Protein AF-A0A183EB26-F1 (afdb_monomer)

Mean predicted aligned error: 18.84 Å

Nearest PDB structures (foldseek):
  9fmd-assembly1_U  TM=4.579E-01  e=1.748E-08  Homo sapiens
  8c6j-assembly1_h  TM=5.125E-01  e=1.896E-07  Homo sapiens

Foldseek 3Di:
DDDDDDDDPCQVVPPCVVPDPVVCVVVVVVVVVVVVVVVVVVVVVVVVCVVVPPPPPPDDDDDDDPPPPVPVPDPPDPPPPPDPPPNPPPPPPDDPPDDQPCVLAVPPPFFDQDPVVSDTDDDSCPVPDDDDDDCVVPVVVVVVVVVVVVVVVVVVVVVVVVVVCVVPPDVVVVCDDDVCVVVVDPDQDWDADPVGHTPDGDDDDDDFDPDPVRD

Organism: NCBI:txid637853

Solvent-accessible surface area (backbone atoms only — not comparable to full-atom values): 14442 Å² total; per-residue (Å²): 134,84,82,90,78,90,67,55,78,62,70,71,64,44,84,63,69,88,67,59,77,73,62,53,52,59,58,52,54,52,50,51,52,52,52,50,52,53,48,51,54,49,51,52,49,55,48,50,55,66,71,65,72,65,85,76,78,70,92,71,94,72,94,78,69,97,78,70,74,76,72,74,77,71,74,89,68,77,77,73,72,90,50,91,83,75,68,78,70,86,58,77,87,68,61,82,86,63,74,56,80,67,66,71,40,81,55,93,85,45,58,60,60,42,83,87,81,73,44,65,80,51,66,66,57,72,90,53,96,73,88,90,72,54,64,89,83,41,47,70,59,52,48,51,55,48,48,53,50,49,50,53,55,49,49,54,49,48,55,49,50,50,56,49,38,72,73,71,54,66,67,77,74,69,69,65,69,60,68,65,70,74,53,73,68,93,69,89,64,69,43,62,43,101,85,71,49,76,77,41,61,84,75,84,77,82,86,62,58,96,50,81,89,54,108

pLDDT: mean 78.86, std 16.05, range [36.25, 97.06]

Sequence (215 aa):
FQPKLTLDWEAKRDRWNGYDPQTYKQVVEEHEKLEQTRKLLREEKMKEESETGEGSGGKVEEQADEDMYADDADMAGVTVDMDSRTRITVRNLRIREDTAKYLYNLDPNGPYYDPKSRSMRENPFANVPGIDVHALAEPTKLEAMKREFEEQKTSAKNEHRTKLLEKYGGEEHLQTPAKELLLAQTEQYVEYNRKGKVIKGEERPMIRSRYEEDK

Secondary structure (DSSP, 8-state):
--------HHHHH-TTTT--GGGHHHHHHHHHHHHHHHHHHHHHHHHHHHHH-----------S-TTSTTGGGG-TT------TTS------SS-SSS--GGGS---TTSPPEETTTTEESS-TTTTS------TTTSHHHHHHHHHHHHHHHHHHHHHHHHHHHHHH--GGGTSPPPHHHHT-------EE-TTS-EEESPPPPP---SSGGG-

Radius of gyration: 42.04 Å; Cα contacts (8 Å, |Δi|>4): 67; chains: 1; bounding box: 82×62×121 Å

Structure (mmCIF, N/CA/C/O backbone):
data_AF-A0A183EB26-F1
#
_entry.id   AF-A0A183EB26-F1
#
loop_
_atom_site.group_PDB
_atom_site.id
_atom_site.type_symbol
_atom_site.label_atom_id
_atom_site.label_alt_id
_atom_site.label_comp_id
_atom_site.label_asym_id
_atom_site.label_entity_id
_atom_site.label_seq_id
_atom_site.pdbx_PDB_ins_code
_atom_site.Cartn_x
_atom_site.Cartn_y
_atom_site.Cartn_z
_atom_site.occupancy
_atom_site.B_iso_or_equiv
_atom_site.auth_seq_id
_atom_site.auth_comp_id
_atom_site.auth_asym_id
_atom_site.auth_atom_id
_atom_site.pdbx_PDB_model_num
ATOM 1 N N . PHE A 1 1 ? -0.696 18.359 -48.458 1.00 73.81 1 PHE A N 1
ATOM 2 C CA . PHE A 1 1 ? -0.234 19.463 -47.593 1.00 73.81 1 PHE A CA 1
ATOM 3 C C . PHE A 1 1 ? 0.019 18.907 -46.206 1.00 73.81 1 PHE A C 1
ATOM 5 O O . PHE A 1 1 ? -0.858 18.230 -45.689 1.00 73.81 1 PHE A O 1
ATOM 12 N N . GLN A 1 2 ? 1.208 19.118 -45.640 1.00 80.25 2 GLN A N 1
ATOM 13 C CA . GLN A 1 2 ? 1.462 18.733 -44.249 1.00 80.25 2 GLN A CA 1
ATOM 14 C C . GLN A 1 2 ? 0.844 19.777 -43.306 1.00 80.25 2 GLN A C 1
ATOM 16 O O . GLN A 1 2 ? 0.940 20.974 -43.599 1.00 80.25 2 GLN A O 1
ATOM 21 N N . PRO A 1 3 ? 0.191 19.359 -42.208 1.00 87.62 3 PRO A N 1
ATOM 22 C CA . PRO A 1 3 ? -0.400 20.289 -41.257 1.00 87.62 3 PRO A CA 1
ATOM 23 C C . PRO A 1 3 ? 0.692 21.056 -40.503 1.00 87.62 3 PRO A C 1
ATOM 25 O O . PRO A 1 3 ? 1.717 20.495 -40.117 1.00 87.62 3 PRO A O 1
ATOM 28 N N . LYS A 1 4 ? 0.470 22.353 -40.268 1.00 88.56 4 LYS A N 1
ATOM 29 C CA . LYS A 1 4 ? 1.374 23.171 -39.455 1.00 88.56 4 LYS A CA 1
ATOM 30 C C . LYS A 1 4 ? 1.071 22.930 -37.976 1.00 88.56 4 LYS A C 1
ATOM 32 O O . LYS A 1 4 ? 0.110 23.477 -37.449 1.00 88.56 4 LYS A O 1
ATOM 37 N N . LEU A 1 5 ? 1.890 22.107 -37.327 1.00 86.81 5 LEU A N 1
ATOM 38 C CA . LEU A 1 5 ? 1.767 21.782 -35.905 1.00 86.81 5 LEU A CA 1
ATOM 39 C C . LEU A 1 5 ? 2.608 22.746 -35.056 1.00 86.81 5 LEU A C 1
ATOM 41 O O . LEU A 1 5 ? 3.781 22.991 -35.349 1.00 86.81 5 LEU A O 1
ATOM 45 N N . THR A 1 6 ? 2.023 23.295 -33.993 1.00 91.38 6 THR A N 1
ATOM 46 C CA . THR A 1 6 ? 2.732 24.110 -32.997 1.00 91.38 6 THR A CA 1
ATOM 47 C C . THR A 1 6 ? 3.017 23.261 -31.766 1.00 91.38 6 THR A C 1
ATOM 49 O O . THR A 1 6 ? 2.128 23.033 -30.954 1.00 91.38 6 THR A O 1
ATOM 52 N N . LEU A 1 7 ? 4.254 22.779 -31.663 1.00 90.81 7 LEU A N 1
ATOM 53 C CA . LEU A 1 7 ? 4.716 21.920 -30.572 1.00 90.81 7 LEU A CA 1
ATOM 54 C C . LEU A 1 7 ? 5.650 22.665 -29.604 1.00 90.81 7 LEU A C 1
ATOM 56 O O . LEU A 1 7 ? 6.321 23.636 -29.995 1.00 90.81 7 LEU A O 1
ATOM 60 N N . ASP A 1 8 ? 5.723 22.158 -28.374 1.00 94.38 8 ASP A N 1
ATOM 61 C CA . ASP A 1 8 ? 6.641 22.616 -27.327 1.00 94.38 8 ASP A CA 1
ATOM 62 C C . ASP A 1 8 ? 8.109 22.283 -27.654 1.00 94.38 8 ASP A C 1
ATOM 64 O O . ASP A 1 8 ? 8.420 21.619 -28.647 1.00 94.38 8 ASP A O 1
ATOM 68 N N . TRP A 1 9 ? 9.051 22.797 -26.854 1.00 93.88 9 TRP A N 1
ATOM 69 C CA . TRP A 1 9 ? 10.489 22.679 -27.141 1.00 93.88 9 TRP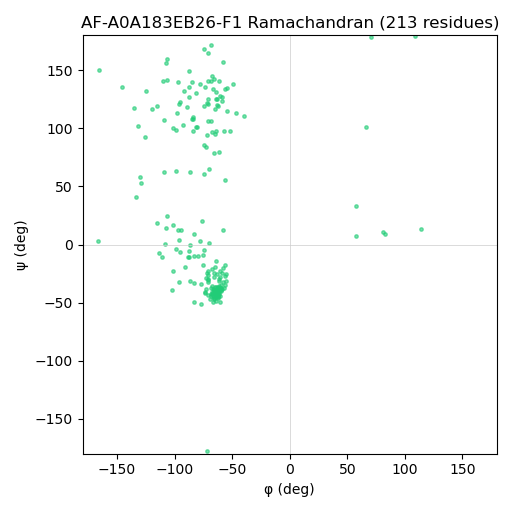 A CA 1
ATOM 70 C C . TRP A 1 9 ? 10.982 21.226 -27.154 1.00 93.88 9 TRP A C 1
ATOM 72 O O . TRP A 1 9 ? 11.746 20.870 -28.057 1.00 93.88 9 TRP A O 1
ATOM 82 N N . GLU A 1 10 ? 10.529 20.415 -26.192 1.00 94.31 10 GLU A N 1
ATOM 83 C CA . GLU A 1 10 ? 10.865 18.989 -26.090 1.00 94.31 10 GLU A CA 1
ATOM 84 C C . GLU A 1 10 ? 10.203 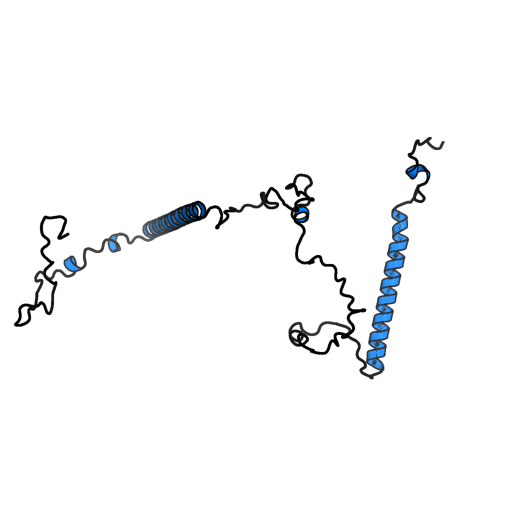18.206 -27.219 1.00 94.31 10 GLU A C 1
ATOM 86 O O . GLU A 1 10 ? 10.886 17.510 -27.960 1.00 94.31 10 GLU A O 1
ATOM 91 N N . ALA A 1 11 ? 8.913 18.438 -27.463 1.00 93.06 11 ALA A N 1
ATOM 92 C CA . ALA A 1 11 ? 8.171 17.780 -28.534 1.00 93.06 11 ALA A CA 1
ATOM 93 C C . ALA A 1 11 ? 8.728 18.085 -29.936 1.00 93.06 11 ALA A C 1
ATOM 95 O O . ALA A 1 11 ? 8.658 17.240 -30.814 1.00 93.06 11 ALA A O 1
ATOM 96 N N . LYS A 1 12 ? 9.335 19.254 -30.187 1.00 93.69 12 LYS A N 1
ATOM 97 C CA . LYS A 1 12 ? 10.024 19.530 -31.469 1.00 93.69 12 LYS A CA 1
ATOM 98 C C . LYS A 1 12 ? 11.321 18.743 -31.648 1.00 93.69 12 LYS A C 1
ATOM 100 O O . LYS A 1 12 ? 11.764 18.566 -32.780 1.00 93.69 12 LYS A O 1
ATOM 105 N N . ARG A 1 13 ? 11.960 18.359 -30.543 1.00 94.00 13 ARG A N 1
ATOM 106 C CA . ARG A 1 13 ? 13.266 17.684 -30.518 1.00 94.00 13 ARG A CA 1
ATOM 107 C C . ARG A 1 13 ? 13.171 16.222 -30.124 1.00 94.00 13 ARG A C 1
ATOM 109 O O . ARG A 1 13 ? 14.206 15.563 -30.068 1.00 94.00 13 ARG A O 1
ATOM 116 N N . ASP A 1 14 ? 11.968 15.729 -29.859 1.00 95.81 14 ASP A N 1
ATOM 117 C CA . ASP A 1 14 ? 11.775 14.344 -29.495 1.00 95.81 14 ASP A CA 1
ATOM 118 C C . ASP A 1 14 ? 12.230 13.449 -30.651 1.00 95.81 14 ASP A C 1
ATOM 120 O O . ASP A 1 14 ? 11.730 13.516 -31.779 1.00 95.81 14 ASP A O 1
ATOM 124 N N . ARG A 1 15 ? 13.232 12.623 -30.348 1.00 95.38 15 ARG A N 1
ATOM 125 C CA . ARG A 1 15 ? 13.827 11.663 -31.275 1.00 95.38 15 ARG A CA 1
ATOM 126 C C . ARG A 1 15 ? 12.811 10.611 -31.712 1.00 95.38 15 ARG A C 1
ATOM 128 O O . ARG A 1 15 ? 12.963 10.043 -32.789 1.00 95.38 15 ARG A O 1
ATOM 135 N N . TRP A 1 16 ? 11.798 10.365 -30.888 1.00 94.19 16 TRP A N 1
ATOM 136 C CA . TRP A 1 16 ? 10.772 9.358 -31.122 1.00 94.19 16 TRP A CA 1
ATOM 137 C C . TRP A 1 16 ? 9.522 9.920 -31.806 1.00 94.19 16 TRP A C 1
ATOM 139 O O . TRP A 1 16 ? 8.510 9.229 -31.922 1.00 94.19 16 TRP A O 1
ATOM 149 N N . ASN A 1 17 ? 9.588 11.146 -32.334 1.00 92.50 17 ASN A N 1
ATOM 150 C CA . ASN A 1 17 ? 8.523 11.682 -33.171 1.00 92.50 17 ASN A CA 1
ATOM 151 C C . ASN A 1 17 ? 8.286 10.808 -34.407 1.00 92.50 17 ASN A C 1
ATOM 153 O O . ASN A 1 17 ? 9.186 10.595 -35.218 1.00 92.50 17 ASN A O 1
ATOM 157 N N . GLY A 1 18 ? 7.046 10.345 -34.572 1.00 90.50 18 GLY A N 1
ATOM 158 C CA . GLY A 1 18 ? 6.666 9.444 -35.662 1.00 90.50 18 GLY A CA 1
ATOM 159 C C . GLY A 1 18 ? 7.010 7.974 -35.410 1.00 90.50 18 GLY A C 1
ATOM 160 O O . GLY A 1 18 ? 6.906 7.173 -36.336 1.00 90.50 18 GLY A O 1
ATOM 161 N N . TYR A 1 19 ? 7.402 7.609 -34.186 1.00 95.31 19 TYR A N 1
ATOM 162 C CA . TYR A 1 19 ? 7.557 6.212 -33.799 1.00 95.31 19 TYR A CA 1
ATOM 163 C C . TYR A 1 19 ? 6.209 5.482 -33.843 1.00 95.31 19 TYR A C 1
ATOM 165 O O . TYR A 1 19 ? 5.246 5.901 -33.198 1.00 95.31 19 TYR A O 1
ATOM 173 N N . ASP A 1 20 ? 6.148 4.381 -34.592 1.00 94.88 20 ASP A N 1
ATOM 174 C CA . ASP A 1 20 ? 4.981 3.502 -34.629 1.00 94.88 20 ASP A CA 1
ATOM 175 C C . ASP A 1 20 ? 5.110 2.423 -33.535 1.00 94.88 20 ASP A C 1
ATOM 177 O O . ASP A 1 20 ? 6.036 1.606 -33.603 1.00 94.88 20 ASP A O 1
ATOM 181 N N . PRO A 1 21 ? 4.190 2.355 -32.550 1.00 95.19 21 PRO A N 1
ATOM 182 C CA . PRO A 1 21 ? 4.223 1.349 -31.488 1.00 95.19 21 PRO A CA 1
ATOM 183 C C . PRO A 1 21 ? 4.263 -0.099 -31.987 1.00 95.19 21 PRO A C 1
ATOM 185 O O . PRO A 1 21 ? 4.769 -0.970 -31.281 1.00 95.19 21 PRO A O 1
ATOM 188 N N . GLN A 1 22 ? 3.764 -0.379 -33.197 1.00 95.38 22 GLN A N 1
ATOM 189 C CA . GLN A 1 22 ? 3.811 -1.729 -33.768 1.00 95.38 22 GLN A CA 1
ATOM 190 C C . GLN A 1 22 ? 5.240 -2.197 -34.063 1.00 95.38 22 GLN A C 1
ATOM 192 O O . GLN A 1 22 ? 5.507 -3.396 -33.997 1.00 95.38 22 GLN A O 1
ATOM 197 N N . THR A 1 23 ? 6.169 -1.275 -34.330 1.00 94.12 23 THR A N 1
ATOM 198 C CA . THR A 1 23 ? 7.574 -1.610 -34.618 1.00 94.12 23 THR A CA 1
ATOM 199 C C . THR A 1 23 ? 8.289 -2.220 -33.415 1.00 94.12 23 THR A C 1
ATOM 201 O O . THR A 1 23 ? 9.193 -3.034 -33.595 1.00 94.12 23 THR A O 1
ATOM 204 N N . TYR A 1 24 ? 7.817 -1.945 -32.192 1.00 96.25 24 TYR A N 1
ATOM 205 C CA . TYR A 1 24 ? 8.364 -2.537 -30.969 1.00 96.25 24 TYR A CA 1
ATOM 206 C C . TYR A 1 24 ? 8.258 -4.070 -30.941 1.00 96.25 24 TYR A C 1
ATOM 208 O O . TYR A 1 24 ? 9.046 -4.730 -30.268 1.00 96.25 24 TYR A O 1
ATOM 216 N N . LYS A 1 25 ? 7.328 -4.656 -31.708 1.00 96.62 25 LYS A N 1
ATOM 217 C CA . LYS A 1 25 ? 7.191 -6.114 -31.844 1.00 96.62 25 LYS A CA 1
ATOM 218 C C . LYS A 1 25 ? 8.482 -6.787 -32.313 1.00 96.62 25 LYS A C 1
ATOM 220 O O . LYS A 1 25 ? 8.789 -7.869 -31.835 1.00 96.62 25 LYS A O 1
ATOM 225 N N . GLN A 1 26 ? 9.269 -6.129 -33.168 1.00 95.31 26 GLN A N 1
ATOM 226 C CA . GLN A 1 26 ? 10.552 -6.665 -33.640 1.00 95.31 26 GLN A CA 1
ATOM 227 C C . GLN A 1 26 ? 11.533 -6.888 -32.482 1.00 95.31 26 GLN A C 1
ATOM 229 O O . GLN A 1 26 ? 12.180 -7.926 -32.412 1.00 95.31 26 GLN A O 1
ATOM 234 N N . VAL A 1 27 ? 11.577 -5.956 -31.527 1.00 96.44 27 VAL A N 1
ATOM 235 C CA . VAL A 1 27 ? 12.424 -6.064 -30.329 1.00 96.44 27 VAL A CA 1
ATOM 236 C C . VAL A 1 27 ? 11.963 -7.216 -29.433 1.00 96.44 27 VAL A C 1
ATOM 238 O O . VAL A 1 27 ? 12.790 -7.928 -28.867 1.00 96.44 27 VAL A O 1
ATOM 241 N N . VAL A 1 28 ? 10.647 -7.424 -29.319 1.00 97.00 28 VAL A N 1
ATOM 242 C CA . VAL A 1 28 ? 10.079 -8.554 -28.568 1.00 97.00 28 VAL A CA 1
ATOM 243 C C . VAL A 1 28 ? 10.479 -9.882 -29.213 1.00 97.00 28 VAL A C 1
ATOM 245 O O . VAL A 1 28 ? 11.012 -10.745 -28.525 1.00 97.00 28 VAL A O 1
ATOM 248 N N . GLU A 1 29 ? 10.315 -10.020 -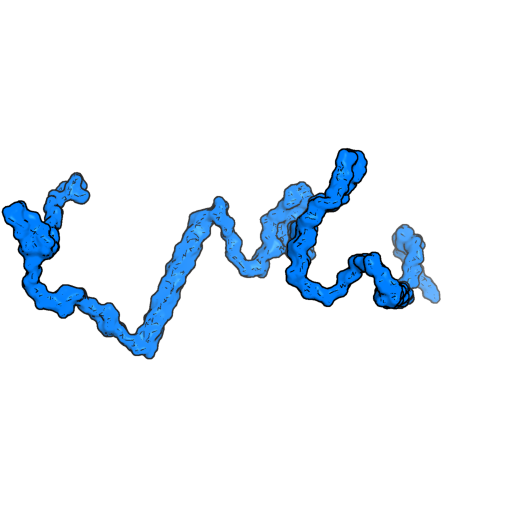30.531 1.00 96.81 29 GLU A N 1
ATOM 249 C CA . GLU A 1 29 ? 10.702 -11.229 -31.273 1.00 96.81 29 GLU A CA 1
ATOM 250 C C . GLU A 1 29 ? 12.208 -11.528 -31.175 1.00 96.81 29 GLU A C 1
ATOM 252 O O . GLU A 1 29 ? 12.620 -12.687 -31.099 1.00 96.81 29 GLU A O 1
ATOM 257 N N . GLU A 1 30 ? 13.055 -10.498 -31.179 1.00 96.81 30 GLU A N 1
ATOM 258 C CA . GLU A 1 30 ? 14.495 -10.645 -30.946 1.00 96.81 30 GLU A CA 1
ATOM 259 C C . GLU A 1 30 ? 14.789 -11.160 -29.531 1.00 96.81 30 GLU A C 1
ATOM 261 O O . GLU A 1 30 ? 15.571 -12.099 -29.372 1.00 96.81 30 GLU A O 1
ATOM 266 N N . HIS A 1 31 ? 14.127 -10.603 -28.512 1.00 97.06 31 HIS A N 1
ATOM 267 C CA . HIS A 1 31 ? 14.248 -11.066 -27.128 1.00 97.06 31 HIS A CA 1
ATOM 268 C C . HIS A 1 31 ? 13.766 -12.512 -26.951 1.00 97.06 31 HIS A C 1
ATOM 270 O O . HIS A 1 31 ? 14.415 -13.288 -26.253 1.00 97.06 31 HIS A O 1
ATOM 276 N N . GLU A 1 32 ? 12.675 -12.899 -27.613 1.00 96.75 32 GLU A N 1
ATOM 277 C CA . GLU A 1 32 ? 12.167 -14.273 -27.605 1.00 96.75 32 GLU A CA 1
ATOM 278 C C . GLU A 1 32 ? 13.178 -15.254 -28.208 1.00 96.75 32 GLU A C 1
ATOM 280 O O . GLU A 1 32 ? 13.446 -16.303 -27.621 1.00 96.75 32 GLU A O 1
ATOM 285 N N . LYS A 1 33 ? 13.795 -14.905 -29.345 1.00 96.44 33 LYS A N 1
ATOM 286 C CA . LYS A 1 33 ? 14.847 -15.726 -29.968 1.00 96.44 33 LYS A CA 1
ATOM 287 C C . LYS A 1 33 ? 16.071 -15.853 -29.065 1.00 96.44 33 LYS A C 1
ATOM 289 O O . LYS A 1 33 ? 16.632 -16.939 -28.965 1.00 96.44 33 LYS A O 1
ATOM 294 N N . LEU A 1 34 ? 16.480 -14.776 -28.395 1.00 95.38 34 LEU A N 1
ATOM 295 C CA . LEU A 1 34 ? 17.596 -14.805 -27.445 1.00 95.38 34 LEU A CA 1
ATOM 296 C C . LEU A 1 34 ? 17.295 -15.665 -26.209 1.00 95.38 34 LEU A C 1
ATOM 298 O O . LEU A 1 34 ? 18.169 -16.388 -25.738 1.00 95.38 34 LEU A O 1
ATOM 302 N N . GLU A 1 35 ? 16.071 -15.629 -25.685 1.00 95.12 35 GLU A N 1
ATOM 303 C CA . GLU A 1 35 ? 15.663 -16.501 -24.576 1.00 95.12 35 GLU A CA 1
ATOM 304 C C . GLU A 1 35 ? 15.591 -17.974 -25.015 1.00 95.12 35 GLU A C 1
ATOM 306 O O . GLU A 1 35 ? 16.036 -18.854 -24.279 1.00 95.12 35 GLU A O 1
ATOM 311 N N . GLN A 1 36 ? 15.132 -18.258 -26.242 1.00 94.19 36 GLN A N 1
ATOM 312 C CA . GLN A 1 36 ? 15.157 -19.609 -26.819 1.00 94.19 36 GLN A CA 1
ATOM 313 C C . GLN A 1 36 ? 16.585 -20.139 -26.980 1.00 94.19 36 GLN A C 1
ATOM 315 O O . GLN A 1 36 ? 16.866 -21.266 -26.576 1.00 94.19 36 GLN A O 1
ATOM 320 N N . THR A 1 37 ? 17.507 -19.338 -27.518 1.00 93.88 37 THR A N 1
ATOM 321 C CA . THR A 1 37 ? 18.912 -19.753 -27.664 1.00 93.88 37 THR A CA 1
ATOM 322 C C . THR A 1 37 ? 19.581 -19.931 -26.307 1.00 93.88 37 THR A C 1
ATOM 324 O O . THR A 1 37 ? 20.308 -20.900 -26.107 1.00 93.88 37 THR A O 1
ATOM 327 N N . ARG A 1 38 ? 19.293 -19.053 -25.339 1.00 93.75 38 ARG A N 1
ATOM 328 C CA . ARG A 1 38 ? 19.769 -19.178 -23.957 1.00 93.75 38 ARG A CA 1
ATOM 329 C C . ARG A 1 38 ? 19.250 -20.448 -23.285 1.00 93.75 38 ARG A C 1
ATOM 331 O O . ARG A 1 38 ? 20.003 -21.083 -22.548 1.00 93.75 38 ARG A O 1
ATOM 338 N N . LYS A 1 39 ? 17.991 -20.818 -23.535 1.00 92.88 39 LYS A N 1
ATOM 339 C CA . LYS A 1 39 ? 17.384 -22.052 -23.030 1.00 92.88 39 LYS A CA 1
ATOM 340 C C . LYS A 1 39 ? 18.040 -23.287 -23.647 1.00 92.88 39 LYS A C 1
ATOM 342 O O . LYS A 1 39 ? 18.482 -24.145 -22.896 1.00 92.88 39 LYS A O 1
ATOM 347 N N . LEU A 1 40 ? 18.189 -23.328 -24.971 1.00 93.44 40 LEU A N 1
ATOM 348 C CA . LEU A 1 40 ? 18.857 -24.434 -25.668 1.00 93.44 40 LEU A CA 1
ATOM 349 C C . LEU A 1 40 ? 20.312 -24.595 -25.218 1.00 93.44 40 LEU A C 1
ATOM 351 O O . LEU A 1 40 ? 20.725 -25.697 -24.891 1.00 93.44 40 LEU A O 1
ATOM 355 N N . LEU A 1 41 ? 21.066 -23.498 -25.097 1.00 92.25 41 LEU A N 1
ATOM 356 C CA . LEU A 1 41 ? 22.438 -23.533 -24.584 1.00 92.25 41 LEU A CA 1
ATOM 357 C C . LEU A 1 41 ? 22.494 -24.063 -23.141 1.00 92.25 41 LEU A C 1
ATOM 359 O O . LEU A 1 41 ? 23.449 -24.733 -22.758 1.00 92.25 41 LEU A O 1
ATOM 363 N N . ARG A 1 42 ? 21.491 -23.742 -22.314 1.00 88.25 42 ARG A N 1
ATOM 364 C CA . ARG A 1 42 ? 21.384 -24.276 -20.951 1.00 88.25 42 ARG A CA 1
ATOM 365 C C . ARG A 1 42 ? 21.073 -25.775 -20.971 1.00 88.25 42 ARG A C 1
ATOM 367 O O . ARG A 1 42 ? 21.694 -26.500 -20.210 1.00 88.25 42 ARG A O 1
ATOM 374 N N . GLU A 1 43 ? 20.174 -26.231 -21.839 1.00 87.88 43 GLU A N 1
ATOM 375 C CA . GLU A 1 43 ? 19.838 -27.652 -22.021 1.00 87.88 43 GLU A CA 1
ATOM 376 C C . GLU A 1 43 ? 21.019 -28.465 -22.572 1.00 87.88 43 GLU A C 1
ATOM 378 O O . GLU A 1 43 ? 21.293 -29.553 -22.074 1.00 87.88 43 GLU A O 1
ATOM 383 N N . GLU A 1 44 ? 21.759 -27.933 -23.548 1.00 88.62 44 GLU A N 1
ATOM 384 C CA . GLU A 1 44 ? 22.975 -28.558 -24.083 1.00 88.62 44 GLU A CA 1
ATOM 385 C C . GLU A 1 44 ? 24.055 -28.684 -23.011 1.00 88.62 44 GLU A C 1
ATOM 387 O O . GLU A 1 44 ? 24.635 -29.755 -22.873 1.00 88.62 44 GLU A O 1
ATOM 392 N N . LYS A 1 45 ? 24.266 -27.643 -22.196 1.00 87.56 45 LYS A N 1
ATOM 393 C CA . LYS A 1 45 ? 25.185 -27.708 -21.050 1.00 87.56 45 LYS A CA 1
ATOM 394 C C . LYS A 1 45 ? 24.755 -28.743 -20.016 1.00 87.56 45 LYS A C 1
ATOM 396 O O . LYS A 1 45 ? 25.581 -29.537 -19.591 1.00 87.56 45 LYS A O 1
ATOM 401 N N . MET A 1 46 ? 23.467 -28.784 -19.666 1.00 79.88 46 MET A N 1
ATOM 402 C CA . MET A 1 46 ? 22.926 -29.807 -18.759 1.00 79.88 46 MET A CA 1
ATOM 403 C C . MET A 1 46 ? 23.121 -31.222 -19.319 1.00 79.88 46 MET A C 1
ATOM 405 O O . MET A 1 46 ? 23.420 -32.156 -18.576 1.00 79.88 46 MET A O 1
ATOM 409 N N . LYS A 1 47 ? 22.976 -31.393 -20.638 1.00 85.69 47 LYS A N 1
ATOM 410 C CA . LYS A 1 47 ? 23.194 -32.672 -21.313 1.00 85.69 47 LYS A CA 1
ATOM 411 C C . LYS A 1 47 ? 24.678 -33.052 -21.367 1.00 85.69 47 LYS A C 1
ATOM 413 O O . LYS 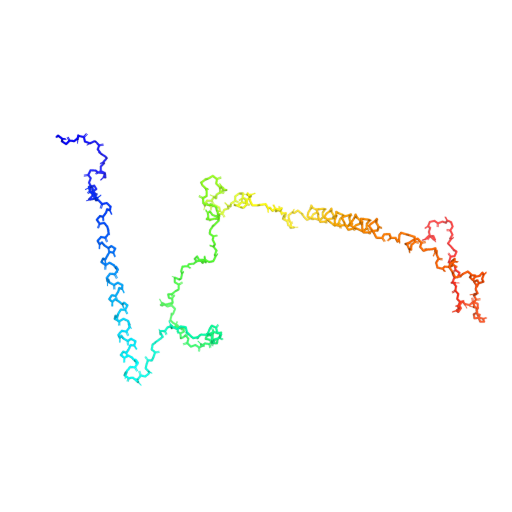A 1 47 ? 25.007 -34.196 -21.072 1.00 85.69 47 LYS A O 1
ATOM 418 N N . GLU A 1 48 ? 25.565 -32.114 -21.683 1.00 82.12 48 GLU A N 1
ATOM 419 C CA . GLU A 1 48 ? 27.019 -32.317 -21.682 1.00 82.12 48 GLU A CA 1
ATOM 420 C C . GLU A 1 48 ? 27.531 -32.680 -20.278 1.00 82.12 48 GLU A C 1
ATOM 422 O O . GLU A 1 48 ? 28.299 -33.631 -20.136 1.00 82.12 48 GLU A O 1
ATOM 427 N N . GLU A 1 49 ? 27.032 -32.011 -19.232 1.00 73.19 49 GLU A N 1
ATOM 428 C CA . GLU A 1 49 ? 27.295 -32.347 -17.823 1.00 73.19 49 GLU A CA 1
ATOM 429 C C . GLU A 1 49 ? 26.779 -33.753 -17.462 1.00 73.19 49 GLU A C 1
ATOM 431 O O . GLU A 1 49 ? 27.441 -34.489 -16.729 1.00 73.19 49 GLU A O 1
ATOM 436 N N . SER A 1 50 ? 25.635 -34.174 -18.018 1.00 69.19 50 SER A N 1
ATOM 437 C CA . SER A 1 50 ? 25.107 -35.532 -17.819 1.00 69.19 50 SER A CA 1
ATOM 438 C C . SER A 1 50 ? 25.912 -36.626 -18.541 1.00 69.19 50 SER A C 1
ATOM 440 O O . SER A 1 50 ? 25.983 -37.754 -18.053 1.00 69.19 50 SER A O 1
ATOM 442 N N . GLU A 1 51 ? 26.539 -36.311 -19.681 1.00 68.56 51 GLU A N 1
ATOM 443 C CA . GLU A 1 51 ? 27.322 -37.257 -20.494 1.00 68.56 51 GLU A CA 1
ATOM 444 C C . GLU A 1 51 ? 28.787 -37.367 -20.040 1.00 68.56 51 GLU A C 1
ATOM 446 O O . GLU A 1 51 ? 29.384 -38.440 -20.144 1.00 68.56 51 GLU A O 1
ATOM 451 N N . THR A 1 52 ? 29.375 -36.287 -19.514 1.00 63.50 52 THR A N 1
ATOM 452 C CA . THR A 1 52 ? 30.787 -36.252 -19.089 1.00 63.50 52 THR A CA 1
ATOM 453 C C . THR A 1 52 ? 31.048 -36.888 -17.727 1.00 63.50 52 THR A C 1
ATOM 455 O O . THR A 1 52 ? 32.207 -37.140 -17.412 1.00 63.50 52 THR A O 1
ATOM 458 N N . GLY A 1 53 ? 30.016 -37.232 -16.947 1.00 58.44 53 GLY A N 1
ATOM 459 C CA . GLY A 1 53 ? 30.130 -38.119 -15.779 1.00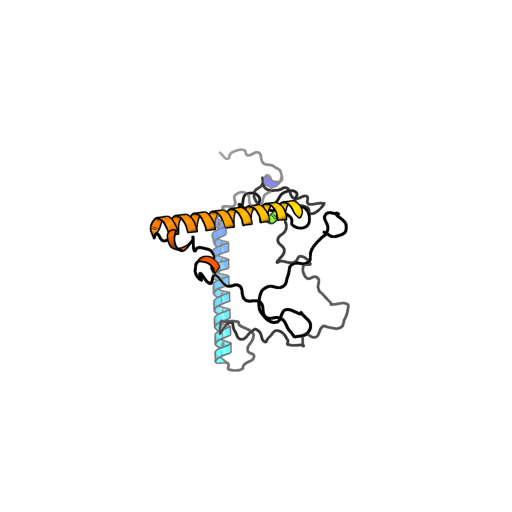 58.44 53 GLY A CA 1
ATOM 460 C C . GLY A 1 53 ? 31.109 -37.679 -14.678 1.00 58.44 53 GLY A C 1
ATOM 461 O O . GLY A 1 53 ? 31.340 -38.437 -13.737 1.00 58.44 53 GLY A O 1
ATOM 462 N N . GLU A 1 54 ? 31.674 -36.474 -14.757 1.00 44.38 54 GLU A N 1
ATOM 463 C CA . GLU A 1 54 ? 32.474 -35.850 -13.710 1.00 44.38 54 GLU A CA 1
ATOM 464 C C . GLU A 1 54 ? 31.571 -34.884 -12.948 1.00 44.38 54 GLU A C 1
ATOM 466 O O . GLU A 1 54 ? 31.291 -33.765 -13.372 1.00 44.38 54 GLU A O 1
ATOM 471 N N . GLY A 1 55 ? 31.075 -35.357 -11.804 1.00 52.31 55 GLY A N 1
ATOM 472 C CA . GLY A 1 55 ? 30.259 -34.584 -10.879 1.00 52.31 55 GLY A CA 1
ATOM 473 C C . GLY A 1 55 ? 31.038 -33.434 -10.242 1.00 52.31 55 GLY A C 1
ATOM 474 O O . GLY A 1 55 ? 31.411 -33.502 -9.076 1.00 52.31 55 GLY A O 1
ATOM 475 N N . SER A 1 56 ? 31.216 -32.340 -10.974 1.00 47.81 56 SER A N 1
ATOM 476 C CA . SER A 1 56 ? 31.286 -30.996 -10.399 1.00 47.81 56 SER A CA 1
ATOM 477 C C . SER A 1 56 ? 29.908 -30.354 -10.572 1.00 47.81 56 SER A C 1
ATOM 479 O O . SER A 1 56 ? 29.727 -29.418 -11.346 1.00 47.81 56 SER A O 1
ATOM 481 N N . GLY A 1 57 ? 28.905 -30.959 -9.932 1.00 43.88 57 GLY A N 1
ATOM 482 C CA . GLY A 1 57 ? 27.489 -30.707 -10.202 1.00 43.88 57 GLY A CA 1
ATOM 483 C C . GLY A 1 57 ? 27.031 -29.367 -9.645 1.00 43.88 57 GLY A C 1
ATOM 484 O O . GLY A 1 57 ? 26.541 -29.287 -8.520 1.00 43.88 57 GLY A O 1
ATOM 485 N N . GLY A 1 58 ? 27.237 -28.311 -10.429 1.00 47.16 58 GLY A N 1
ATOM 486 C CA . GLY A 1 58 ? 26.730 -26.976 -10.172 1.00 47.16 58 GLY A CA 1
ATOM 487 C C . GLY A 1 58 ? 25.219 -27.002 -9.976 1.00 47.16 58 GLY A C 1
ATOM 488 O O . GLY A 1 58 ? 24.484 -27.645 -10.716 1.00 47.16 58 GLY A O 1
ATOM 489 N N . LYS A 1 59 ? 24.771 -26.292 -8.943 1.00 36.5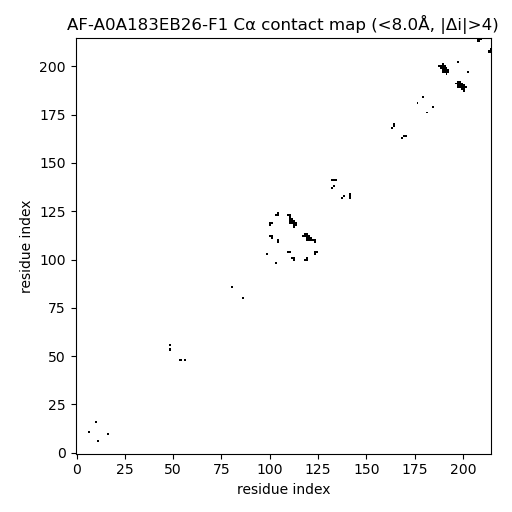0 59 LYS A N 1
ATOM 490 C CA . LYS A 1 59 ? 23.376 -26.155 -8.530 1.00 36.50 59 LYS A CA 1
ATOM 491 C C . LYS A 1 59 ? 22.486 -25.723 -9.711 1.00 36.50 59 LYS A C 1
ATOM 493 O O . LYS A 1 59 ? 22.384 -24.535 -10.017 1.00 36.50 59 LYS A O 1
ATOM 498 N N . VAL A 1 60 ? 21.826 -26.684 -10.352 1.00 37.25 60 VAL A N 1
ATOM 499 C CA . VAL A 1 60 ? 20.611 -26.477 -11.142 1.00 37.25 60 VAL A CA 1
ATOM 500 C C . VAL A 1 60 ? 19.480 -27.106 -10.353 1.00 37.25 60 VAL A C 1
ATOM 502 O O . VAL A 1 60 ? 19.392 -28.319 -10.212 1.00 37.25 60 VAL A O 1
ATOM 505 N N . GLU A 1 61 ? 18.654 -26.241 -9.778 1.00 36.25 61 GLU A N 1
ATOM 506 C CA . GLU A 1 61 ? 17.397 -26.636 -9.165 1.00 36.25 61 GLU A CA 1
ATOM 507 C C . GLU A 1 61 ? 16.419 -27.033 -10.276 1.00 36.25 61 GLU A C 1
ATOM 509 O O . GLU A 1 61 ? 15.902 -26.177 -10.996 1.00 36.25 61 GLU A O 1
ATOM 514 N N . GLU A 1 62 ? 16.177 -28.336 -10.409 1.00 37.59 62 GLU A N 1
ATOM 515 C CA . GLU A 1 62 ? 14.916 -28.874 -10.905 1.00 37.59 62 GLU A CA 1
ATOM 516 C C . GLU A 1 62 ? 14.376 -29.867 -9.866 1.00 37.59 62 GLU A C 1
ATOM 518 O O . GLU A 1 62 ? 15.109 -30.680 -9.306 1.00 37.59 62 GLU A O 1
ATOM 523 N N . GLN A 1 63 ? 13.093 -29.690 -9.568 1.00 41.72 63 GLN A N 1
ATOM 524 C CA . GLN A 1 63 ? 12.278 -30.316 -8.530 1.00 41.72 63 GLN A CA 1
ATOM 525 C C . GLN A 1 63 ? 12.545 -31.812 -8.302 1.00 41.72 63 GLN A C 1
ATOM 527 O O . GLN A 1 63 ? 12.115 -32.659 -9.082 1.00 41.72 63 GLN A O 1
ATOM 532 N N . ALA A 1 64 ? 13.124 -32.121 -7.145 1.00 40.03 64 ALA A N 1
ATOM 533 C CA . ALA A 1 64 ? 12.782 -33.317 -6.392 1.00 40.03 64 ALA A CA 1
ATOM 534 C C . ALA A 1 64 ? 12.559 -32.900 -4.930 1.00 40.03 64 ALA A C 1
ATOM 536 O O . ALA A 1 64 ? 13.500 -32.637 -4.188 1.00 40.03 64 ALA A O 1
ATOM 537 N N . ASP A 1 65 ? 11.277 -32.803 -4.595 1.00 43.34 65 ASP A N 1
ATOM 538 C CA . ASP A 1 65 ? 10.687 -33.021 -3.277 1.00 43.34 65 ASP A CA 1
ATOM 539 C C . ASP A 1 65 ? 11.052 -32.028 -2.149 1.00 43.34 65 ASP A C 1
ATOM 541 O O . ASP A 1 65 ? 12.076 -32.092 -1.470 1.00 43.34 65 ASP A O 1
ATOM 545 N N . GLU A 1 66 ? 10.092 -31.127 -1.936 1.00 46.31 66 GLU A N 1
ATOM 546 C CA . GLU A 1 66 ? 9.978 -29.968 -1.037 1.00 46.31 66 GLU A CA 1
ATOM 547 C C . GLU A 1 66 ? 10.141 -30.249 0.479 1.00 46.31 66 GLU A C 1
ATOM 549 O O . GLU A 1 66 ? 9.899 -29.362 1.290 1.00 46.31 66 GLU A O 1
ATOM 554 N N . ASP A 1 67 ? 10.617 -31.434 0.879 1.00 50.50 67 ASP A N 1
ATOM 555 C CA . ASP A 1 67 ? 10.826 -31.809 2.290 1.00 50.50 67 ASP A CA 1
ATOM 556 C C . ASP A 1 67 ? 12.314 -31.937 2.688 1.00 50.50 67 ASP A C 1
ATOM 558 O O . ASP A 1 67 ? 12.628 -32.033 3.875 1.00 50.50 67 ASP A O 1
ATOM 562 N N . MET A 1 68 ? 13.262 -31.920 1.736 1.00 49.25 68 MET A N 1
ATOM 563 C CA . MET A 1 68 ? 14.694 -32.142 2.030 1.00 49.25 68 MET A CA 1
ATOM 564 C C . MET A 1 68 ? 15.480 -30.864 2.383 1.00 49.25 68 MET A C 1
ATOM 566 O O . MET A 1 68 ? 16.609 -30.943 2.856 1.00 49.25 68 MET A O 1
ATOM 570 N N . TYR A 1 69 ? 14.910 -29.672 2.200 1.00 51.09 69 TYR A N 1
ATOM 571 C CA . TYR A 1 69 ? 15.657 -28.410 2.329 1.00 51.09 69 TYR A CA 1
ATOM 572 C C . TYR A 1 69 ? 15.334 -27.609 3.599 1.00 51.09 69 TYR A C 1
ATOM 574 O O . TYR A 1 69 ? 15.516 -26.395 3.641 1.00 51.09 69 TYR A O 1
ATOM 582 N N . ALA A 1 70 ? 14.868 -28.274 4.656 1.00 51.84 70 ALA A N 1
ATOM 583 C CA . ALA A 1 70 ? 14.954 -27.707 6.002 1.00 51.84 70 ALA A CA 1
ATOM 584 C C . ALA A 1 70 ? 16.389 -27.792 6.574 1.00 51.84 70 ALA A C 1
ATOM 586 O O . ALA A 1 70 ? 16.711 -27.056 7.503 1.00 51.84 70 ALA A O 1
ATOM 587 N N . ASP A 1 71 ? 17.253 -28.646 6.007 1.00 49.19 71 ASP A N 1
ATOM 588 C CA . ASP A 1 71 ? 18.570 -28.988 6.573 1.00 49.19 71 ASP A CA 1
ATOM 589 C C . ASP A 1 71 ? 19.754 -28.171 6.022 1.00 49.19 71 ASP A C 1
ATOM 591 O O . ASP A 1 71 ? 20.850 -28.224 6.577 1.00 49.19 71 ASP A O 1
ATOM 595 N N . ASP A 1 72 ? 19.552 -27.328 5.005 1.00 51.34 72 ASP A N 1
ATOM 596 C CA . ASP A 1 72 ? 20.593 -26.394 4.532 1.00 51.34 72 ASP A CA 1
ATOM 597 C C . ASP A 1 72 ? 20.659 -25.097 5.371 1.00 51.34 72 ASP A C 1
ATOM 599 O O . ASP A 1 72 ? 21.369 -24.147 5.031 1.00 51.34 72 ASP A O 1
ATOM 603 N N . ALA A 1 73 ? 19.933 -25.043 6.494 1.00 57.47 73 ALA A N 1
ATOM 604 C CA . ALA A 1 73 ? 19.862 -23.873 7.363 1.00 57.47 73 ALA A CA 1
ATOM 605 C C . ALA A 1 73 ? 21.156 -23.591 8.155 1.00 57.47 73 ALA A C 1
ATOM 607 O O . ALA A 1 73 ? 21.384 -22.434 8.503 1.00 57.47 73 ALA A O 1
ATOM 608 N N . ASP A 1 74 ? 22.036 -24.577 8.381 1.00 54.78 74 ASP A N 1
ATOM 609 C CA . ASP A 1 74 ? 23.173 -24.431 9.308 1.00 54.78 74 ASP A CA 1
ATOM 610 C C . ASP A 1 74 ? 24.528 -24.922 8.754 1.00 54.78 74 ASP A C 1
ATOM 612 O O . ASP A 1 74 ? 25.353 -25.475 9.489 1.00 54.78 74 ASP A O 1
ATOM 616 N N . MET A 1 75 ? 24.856 -24.659 7.481 1.00 50.69 75 MET A N 1
ATOM 617 C CA . MET A 1 75 ? 26.273 -24.696 7.085 1.00 50.69 75 MET A CA 1
ATOM 618 C C . MET A 1 75 ? 26.994 -23.467 7.664 1.00 50.69 75 MET A C 1
ATOM 620 O O . MET A 1 75 ? 27.179 -22.436 7.010 1.00 50.69 75 MET A O 1
ATOM 624 N N . ALA A 1 76 ? 27.409 -23.589 8.927 1.00 51.00 76 ALA A N 1
ATOM 625 C CA . ALA A 1 76 ? 28.311 -22.685 9.629 1.00 51.00 76 ALA A CA 1
ATOM 626 C C . ALA A 1 76 ? 29.682 -22.661 8.923 1.00 51.00 76 ALA A C 1
ATOM 628 O O . ALA A 1 76 ? 30.627 -23.339 9.313 1.00 51.00 76 ALA A O 1
ATOM 629 N N . GLY A 1 77 ? 29.763 -21.909 7.827 1.00 51.22 77 GLY A N 1
ATOM 630 C CA . GLY A 1 77 ? 30.928 -21.899 6.943 1.00 51.22 77 GLY A CA 1
ATOM 631 C C . GLY A 1 77 ? 30.967 -20.753 5.934 1.00 51.22 77 GLY A C 1
ATOM 632 O O . GLY A 1 77 ? 31.916 -20.679 5.159 1.00 51.22 77 GLY A O 1
ATOM 633 N N . VAL A 1 78 ? 30.004 -19.818 5.954 1.00 51.75 78 VAL A N 1
ATOM 634 C CA . VAL A 1 78 ? 30.217 -18.500 5.339 1.00 51.75 78 VAL A CA 1
ATOM 635 C C . VAL A 1 78 ? 31.329 -17.846 6.143 1.00 51.75 78 VAL A C 1
ATOM 637 O O . VAL A 1 78 ? 31.096 -17.328 7.236 1.00 51.75 78 VAL A O 1
ATOM 640 N N . THR A 1 79 ? 32.557 -17.922 5.639 1.00 47.56 79 THR A N 1
ATOM 641 C CA . THR A 1 79 ? 33.675 -17.142 6.147 1.00 47.56 79 THR A CA 1
ATOM 642 C C . THR A 1 79 ? 33.260 -15.683 6.053 1.00 47.56 79 THR A C 1
ATOM 644 O O . THR A 1 79 ? 33.278 -15.071 4.988 1.00 47.56 79 THR A O 1
ATOM 647 N N . VAL A 1 80 ? 32.784 -15.138 7.170 1.00 51.66 80 VAL A N 1
ATOM 648 C CA . VAL A 1 80 ? 32.585 -13.707 7.320 1.00 51.66 80 VAL A CA 1
ATOM 649 C C . VAL A 1 80 ? 33.989 -13.143 7.302 1.00 51.66 80 VAL A C 1
ATOM 651 O O . VAL A 1 80 ? 34.686 -13.207 8.315 1.00 51.66 80 VAL A O 1
ATOM 654 N N . ASP A 1 81 ? 34.429 -12.671 6.139 1.00 49.94 81 ASP A N 1
ATOM 655 C CA . ASP A 1 81 ? 35.696 -11.971 6.006 1.00 49.94 81 ASP A CA 1
ATOM 656 C C . ASP A 1 81 ? 35.782 -10.934 7.136 1.00 49.94 81 ASP A C 1
ATOM 658 O O . ASP A 1 81 ? 34.981 -9.998 7.246 1.00 49.94 81 ASP A O 1
ATOM 662 N N . MET A 1 82 ? 36.727 -11.164 8.048 1.00 54.00 82 MET A N 1
ATOM 663 C CA . MET A 1 82 ? 36.947 -10.376 9.263 1.00 54.00 82 MET A CA 1
ATOM 664 C C . MET A 1 82 ? 37.641 -9.041 8.966 1.00 54.00 82 MET A C 1
ATOM 666 O O . MET A 1 82 ? 38.202 -8.421 9.864 1.00 54.00 82 MET A O 1
ATOM 670 N N . ASP A 1 83 ? 37.585 -8.564 7.722 1.00 51.66 83 ASP A N 1
ATOM 671 C CA . ASP A 1 83 ? 38.124 -7.270 7.334 1.00 51.66 83 ASP A CA 1
ATOM 672 C C . ASP A 1 83 ? 36.987 -6.235 7.295 1.00 51.66 83 ASP A C 1
ATOM 674 O O . ASP A 1 83 ? 36.037 -6.305 6.512 1.00 51.66 83 ASP A O 1
ATOM 678 N N . SER A 1 84 ? 37.032 -5.259 8.202 1.00 58.69 84 SER A N 1
ATOM 679 C CA . SER A 1 84 ? 35.966 -4.265 8.418 1.00 58.69 84 SER A CA 1
ATOM 680 C C . SER A 1 84 ? 35.817 -3.244 7.279 1.00 58.69 84 SER A C 1
ATOM 682 O O . SER A 1 84 ? 34.967 -2.357 7.359 1.00 58.69 84 SER A O 1
ATOM 684 N N . ARG A 1 85 ? 36.619 -3.364 6.213 1.00 66.00 85 ARG A N 1
ATOM 685 C CA . ARG A 1 85 ? 36.678 -2.424 5.081 1.00 66.00 85 ARG A CA 1
ATOM 686 C C . ARG A 1 85 ? 35.941 -2.865 3.820 1.00 66.00 85 ARG A C 1
ATOM 688 O O . ARG A 1 85 ? 35.542 -2.001 3.048 1.00 66.00 85 ARG A O 1
ATOM 695 N N . THR A 1 86 ? 35.713 -4.158 3.619 1.00 60.81 86 THR A N 1
ATOM 696 C CA . THR A 1 86 ? 34.924 -4.695 2.491 1.00 60.81 86 THR A CA 1
ATOM 697 C C . THR A 1 86 ? 33.658 -5.392 2.966 1.00 60.81 86 THR A C 1
ATOM 699 O O . THR A 1 86 ? 33.030 -6.124 2.203 1.00 60.81 86 THR A O 1
ATOM 702 N N . ARG A 1 87 ? 33.227 -5.117 4.206 1.00 56.69 87 ARG A N 1
ATOM 703 C CA . ARG A 1 87 ? 31.937 -5.554 4.751 1.00 56.69 87 ARG A CA 1
ATOM 704 C C . ARG A 1 87 ? 30.795 -4.784 4.071 1.00 56.69 87 ARG A C 1
ATOM 706 O O . ARG A 1 87 ? 30.091 -3.978 4.675 1.00 56.69 87 ARG A O 1
ATOM 713 N N . ILE A 1 88 ? 30.648 -5.015 2.770 1.00 62.12 88 ILE A N 1
ATOM 714 C CA . ILE A 1 88 ? 29.569 -4.549 1.915 1.00 62.12 88 ILE A CA 1
ATOM 715 C C . ILE A 1 88 ? 28.310 -5.225 2.434 1.00 62.12 88 ILE A C 1
ATOM 717 O O . ILE A 1 88 ? 27.984 -6.354 2.088 1.00 62.12 88 ILE A O 1
ATOM 721 N N . THR A 1 89 ? 27.582 -4.527 3.290 1.00 61.47 89 THR A N 1
ATOM 722 C CA . THR A 1 89 ? 26.175 -4.843 3.512 1.00 61.47 89 THR A CA 1
ATOM 723 C C . THR A 1 89 ? 25.353 -3.577 3.372 1.00 61.47 89 THR A C 1
ATOM 725 O O . THR A 1 89 ? 24.510 -3.265 4.202 1.00 61.47 89 THR A O 1
ATOM 728 N N . VAL A 1 90 ? 25.525 -2.872 2.248 1.00 61.09 90 VAL A N 1
ATOM 729 C CA . VAL A 1 90 ? 24.441 -2.020 1.736 1.00 61.09 90 VAL A CA 1
ATOM 730 C C . VAL A 1 90 ? 23.383 -2.948 1.129 1.00 61.09 90 VAL A C 1
ATOM 732 O O . VAL A 1 90 ? 23.121 -2.945 -0.069 1.00 61.09 90 VAL A O 1
ATOM 735 N N . ARG A 1 91 ? 22.808 -3.830 1.957 1.00 71.88 91 ARG A N 1
ATOM 736 C CA . ARG A 1 91 ? 21.527 -4.447 1.620 1.00 71.88 91 ARG A CA 1
ATOM 737 C C . ARG A 1 91 ? 20.518 -3.308 1.625 1.00 71.88 91 ARG A C 1
ATOM 739 O O . ARG A 1 91 ? 20.628 -2.404 2.448 1.00 71.88 91 ARG A O 1
ATOM 746 N N . ASN A 1 92 ? 19.558 -3.317 0.708 1.00 76.75 92 ASN A N 1
ATOM 747 C CA . ASN A 1 92 ? 18.476 -2.340 0.761 1.00 76.75 92 ASN A CA 1
ATOM 748 C C . ASN A 1 92 ? 17.828 -2.418 2.154 1.00 76.75 92 ASN A C 1
ATOM 750 O O . ASN A 1 92 ? 17.265 -3.449 2.505 1.00 76.75 92 ASN A O 1
ATOM 754 N N . LEU A 1 93 ? 17.945 -1.343 2.945 1.00 82.00 93 LEU A N 1
ATOM 755 C CA . LEU A 1 93 ? 17.453 -1.271 4.332 1.00 82.00 93 LEU A CA 1
ATOM 756 C C . LEU A 1 93 ? 15.925 -1.389 4.432 1.00 82.00 93 LEU A C 1
ATOM 758 O O . LEU A 1 93 ? 15.381 -1.557 5.519 1.00 82.00 93 LEU A O 1
ATOM 762 N N . ARG A 1 94 ? 15.219 -1.254 3.306 1.00 88.44 94 ARG A N 1
ATOM 763 C CA . ARG A 1 94 ? 13.776 -1.437 3.248 1.00 88.44 94 ARG A CA 1
ATOM 764 C C . ARG A 1 94 ? 13.451 -2.926 3.329 1.00 88.44 94 ARG A C 1
ATOM 766 O O . ARG A 1 94 ? 13.807 -3.687 2.430 1.00 88.44 94 ARG A O 1
ATOM 773 N N . ILE A 1 95 ? 12.710 -3.294 4.367 1.00 88.94 95 ILE A N 1
ATOM 774 C CA . ILE A 1 95 ? 12.108 -4.618 4.505 1.00 88.94 95 ILE A CA 1
ATOM 775 C C . ILE A 1 95 ? 11.104 -4.796 3.360 1.00 88.94 95 ILE A C 1
ATOM 777 O O . ILE A 1 95 ? 10.253 -3.935 3.138 1.00 88.94 95 ILE A O 1
ATOM 781 N N . ARG A 1 96 ? 11.252 -5.873 2.579 1.00 88.69 96 ARG A N 1
ATOM 782 C CA . ARG A 1 96 ? 10.391 -6.136 1.411 1.00 88.69 96 ARG A CA 1
ATOM 783 C C . ARG A 1 96 ? 8.979 -6.572 1.810 1.00 88.69 96 ARG A C 1
ATOM 785 O O . ARG A 1 96 ? 8.052 -6.299 1.059 1.00 88.69 96 ARG A O 1
ATOM 792 N N . GLU A 1 97 ? 8.847 -7.208 2.972 1.00 88.00 97 GLU A N 1
ATOM 793 C CA . GLU A 1 97 ? 7.582 -7.692 3.545 1.00 88.00 97 GLU A CA 1
ATOM 794 C C . GLU A 1 97 ? 6.681 -6.539 4.021 1.00 88.00 97 GLU A C 1
ATOM 796 O O . GLU A 1 97 ? 5.459 -6.624 3.926 1.00 88.00 97 GLU A O 1
ATOM 801 N N . ASP A 1 98 ? 7.277 -5.415 4.434 1.00 90.00 98 ASP A N 1
ATOM 802 C CA . ASP A 1 98 ? 6.543 -4.232 4.875 1.00 90.00 98 ASP A CA 1
ATOM 803 C C . ASP A 1 98 ? 6.074 -3.389 3.678 1.00 90.00 98 ASP A C 1
ATOM 805 O O . ASP A 1 98 ? 6.812 -2.585 3.079 1.00 90.00 98 ASP A O 1
ATOM 809 N N . THR A 1 99 ? 4.791 -3.523 3.340 1.00 89.94 99 THR A N 1
ATOM 810 C CA . THR A 1 99 ? 4.138 -2.654 2.359 1.00 89.94 99 THR A CA 1
ATOM 811 C C . THR A 1 99 ? 4.043 -1.227 2.893 1.00 89.94 99 THR A C 1
ATOM 813 O O . THR A 1 99 ? 3.645 -0.982 4.032 1.00 89.94 99 THR A O 1
ATOM 816 N N . ALA A 1 100 ? 4.393 -0.245 2.062 1.00 92.00 100 ALA A N 1
ATOM 817 C CA . ALA A 1 100 ? 4.282 1.150 2.466 1.00 92.00 100 ALA A CA 1
ATOM 818 C C . ALA A 1 100 ? 2.808 1.551 2.619 1.00 92.00 100 ALA A C 1
ATOM 820 O O . ALA A 1 100 ? 1.964 1.120 1.840 1.00 92.00 100 ALA A O 1
ATOM 821 N N . LYS A 1 101 ? 2.498 2.428 3.581 1.00 91.00 101 LYS A N 1
ATOM 822 C CA . LYS A 1 101 ? 1.103 2.743 3.927 1.00 91.00 101 LYS A CA 1
ATOM 823 C C . LYS A 1 101 ? 0.272 3.319 2.768 1.00 91.00 101 LYS A C 1
ATOM 825 O O . LYS A 1 101 ? -0.907 3.014 2.652 1.00 91.00 101 LYS A O 1
ATOM 830 N N . TYR A 1 102 ? 0.892 4.110 1.893 1.00 92.38 102 TYR A N 1
ATOM 831 C CA . TYR A 1 102 ? 0.262 4.677 0.691 1.00 92.38 102 TYR A CA 1
ATOM 832 C C . TYR A 1 102 ? 0.049 3.658 -0.442 1.00 92.38 102 TYR A C 1
ATOM 834 O O . TYR A 1 102 ? -0.515 4.005 -1.470 1.00 92.38 102 TYR A O 1
ATOM 842 N N . LEU A 1 103 ? 0.527 2.420 -0.284 1.00 91.88 103 LEU A N 1
ATOM 843 C CA . LEU A 1 103 ? 0.302 1.325 -1.230 1.00 91.88 103 LEU A CA 1
ATOM 844 C C . LEU A 1 103 ? -0.828 0.390 -0.782 1.00 91.88 103 LEU A C 1
ATOM 846 O O . LEU A 1 103 ? -1.164 -0.523 -1.526 1.00 91.88 103 LEU A O 1
ATOM 850 N N . TYR A 1 104 ? -1.418 0.596 0.404 1.00 89.31 104 TYR A N 1
ATOM 851 C CA . TYR A 1 104 ? -2.565 -0.205 0.849 1.00 89.31 104 TYR A CA 1
ATOM 852 C C . TYR A 1 104 ? -3.818 0.055 0.011 1.00 89.31 104 TYR A C 1
ATOM 854 O O . TYR A 1 104 ? -4.584 -0.867 -0.244 1.00 89.31 104 TYR A O 1
ATOM 862 N N . ASN A 1 105 ? -4.018 1.304 -0.416 1.00 88.25 105 ASN A N 1
ATOM 863 C CA . ASN A 1 105 ? -5.086 1.689 -1.323 1.00 88.25 105 ASN A CA 1
ATOM 864 C C . ASN A 1 105 ? -4.506 2.623 -2.399 1.00 88.25 105 ASN A C 1
ATOM 866 O O . ASN A 1 105 ? -3.984 3.686 -2.067 1.00 88.25 105 ASN A O 1
ATOM 870 N N . LEU A 1 106 ? -4.560 2.193 -3.665 1.00 88.69 106 LEU A N 1
ATOM 871 C CA . LEU A 1 106 ? -4.059 2.946 -4.825 1.00 88.69 106 LEU A CA 1
ATOM 872 C C . LEU A 1 106 ? -5.107 3.903 -5.410 1.00 88.69 106 LEU A C 1
ATOM 874 O O . LEU A 1 106 ? -4.786 4.669 -6.322 1.00 88.69 106 LEU A O 1
ATOM 878 N N . ASP A 1 107 ? -6.340 3.871 -4.905 1.00 89.00 107 ASP A N 1
ATOM 879 C CA . ASP A 1 107 ? -7.385 4.786 -5.335 1.00 89.00 107 ASP A CA 1
ATOM 880 C C . ASP A 1 107 ? -6.951 6.229 -5.031 1.00 89.00 107 ASP A C 1
ATOM 882 O O . ASP A 1 107 ? -6.629 6.547 -3.882 1.00 89.00 107 ASP A O 1
ATOM 886 N N . PRO A 1 108 ? -6.985 7.149 -6.014 1.00 87.94 108 PRO A N 1
ATOM 887 C CA . PRO A 1 108 ? -6.565 8.537 -5.803 1.00 87.94 108 PRO A CA 1
ATOM 888 C C . PRO A 1 108 ? -7.355 9.276 -4.712 1.00 87.94 108 PRO A C 1
ATOM 890 O O . PRO A 1 108 ? -6.853 10.232 -4.129 1.00 87.94 108 PRO A O 1
ATOM 893 N N . ASN A 1 109 ? -8.584 8.826 -4.437 1.00 87.31 109 ASN A N 1
ATOM 894 C CA . ASN A 1 109 ? -9.465 9.359 -3.393 1.00 87.31 109 ASN A CA 1
ATOM 895 C C . ASN A 1 109 ? -9.401 8.547 -2.083 1.00 87.31 109 ASN A C 1
ATOM 897 O O . ASN A 1 109 ? -10.278 8.687 -1.231 1.00 87.31 109 ASN A O 1
ATOM 901 N N . GLY A 1 110 ? -8.414 7.659 -1.937 1.00 85.00 110 GLY A N 1
ATOM 902 C CA . GLY A 1 110 ? -8.198 6.877 -0.726 1.00 85.00 110 GLY A CA 1
ATOM 903 C C . GLY A 1 110 ? -7.662 7.714 0.446 1.00 85.00 110 GLY A C 1
ATOM 904 O O . GLY A 1 110 ? -7.485 8.932 0.341 1.00 85.00 110 GLY A O 1
ATOM 905 N N . PRO A 1 111 ? -7.387 7.072 1.594 1.00 89.00 111 PRO A N 1
ATOM 906 C CA . PRO A 1 111 ? -6.841 7.755 2.760 1.00 89.00 111 PRO A CA 1
ATOM 907 C C . PRO A 1 111 ? -5.537 8.498 2.484 1.00 89.00 111 PRO A C 1
ATOM 909 O O . PRO A 1 111 ? -4.593 7.968 1.901 1.00 89.00 111 PRO A O 1
ATOM 912 N N . TYR A 1 112 ? -5.472 9.737 2.965 1.00 92.12 112 TYR A N 1
ATOM 913 C CA . TYR A 1 112 ? -4.309 10.591 2.779 1.00 92.12 112 TYR A CA 1
ATOM 914 C C . TYR A 1 112 ? -3.108 10.113 3.612 1.00 92.12 112 TYR A C 1
ATOM 916 O O . TYR A 1 112 ? -3.184 10.015 4.844 1.00 92.12 112 TYR A O 1
ATOM 924 N N . TYR A 1 113 ? -1.980 9.894 2.934 1.00 93.12 113 TYR A N 1
ATOM 925 C CA . TYR A 1 113 ? -0.670 9.651 3.536 1.00 93.12 113 TYR A CA 1
ATOM 926 C C . TYR A 1 113 ? 0.122 10.955 3.629 1.00 93.12 113 TYR A C 1
ATOM 928 O O . TYR A 1 113 ? 0.403 11.578 2.607 1.00 93.12 113 TYR A O 1
ATOM 936 N N . ASP A 1 114 ? 0.550 11.349 4.831 1.00 95.44 114 ASP A N 1
ATOM 937 C CA . ASP A 1 114 ? 1.503 12.451 4.982 1.00 95.44 114 ASP A CA 1
ATOM 938 C C . ASP A 1 114 ? 2.946 11.930 4.812 1.00 95.44 114 ASP A C 1
ATOM 940 O O . ASP A 1 114 ? 3.460 11.242 5.705 1.00 95.44 114 ASP A O 1
ATOM 944 N N . PRO A 1 115 ? 3.651 12.269 3.713 1.00 95.12 115 PRO A N 1
ATOM 945 C CA . PRO A 1 115 ? 5.000 11.769 3.465 1.00 95.12 115 PRO A CA 1
ATOM 946 C C . PRO A 1 115 ? 6.041 12.302 4.456 1.00 95.12 115 PRO A C 1
ATOM 948 O O . PRO A 1 115 ? 7.085 11.668 4.625 1.00 95.12 115 PRO A O 1
ATOM 951 N N . LYS A 1 116 ? 5.776 13.429 5.134 1.00 96.06 116 LYS A N 1
ATOM 952 C CA . LYS A 1 116 ? 6.716 14.032 6.089 1.00 96.06 116 LYS A CA 1
ATOM 953 C C . LYS A 1 116 ? 6.713 13.284 7.417 1.00 96.06 116 LYS A C 1
ATOM 955 O O . LYS A 1 116 ? 7.771 12.902 7.912 1.00 96.06 116 LYS A O 1
ATOM 960 N N . SER A 1 117 ? 5.526 13.076 7.983 1.00 94.94 117 SER A N 1
ATOM 961 C CA . SER A 1 117 ? 5.356 12.377 9.263 1.00 94.94 117 SER A CA 1
ATOM 962 C C . SER A 1 117 ? 5.228 10.857 9.121 1.00 94.94 117 SER A C 1
ATOM 964 O O . SER A 1 117 ? 5.311 10.148 10.120 1.00 94.94 117 SER A O 1
ATOM 966 N N . ARG A 1 118 ? 5.057 10.338 7.896 1.00 91.38 118 ARG A N 1
ATOM 967 C CA . ARG A 1 118 ? 4.839 8.910 7.595 1.00 91.38 118 ARG A CA 1
ATOM 968 C C . ARG A 1 118 ? 3.612 8.322 8.308 1.00 91.38 118 ARG A C 1
ATOM 970 O O . ARG A 1 118 ? 3.580 7.141 8.684 1.00 91.38 118 ARG A O 1
ATOM 977 N N . SER A 1 119 ? 2.588 9.148 8.498 1.00 90.50 119 SER A N 1
ATOM 978 C CA . SER A 1 119 ? 1.327 8.778 9.138 1.00 90.50 119 SER A CA 1
ATOM 979 C C . SER A 1 119 ? 0.186 8.738 8.116 1.00 90.50 119 SER A C 1
ATOM 981 O O . SER A 1 119 ? 0.128 9.555 7.197 1.00 90.50 119 SER A O 1
ATOM 983 N N . MET A 1 120 ? -0.690 7.742 8.263 1.00 87.88 120 MET A N 1
ATOM 984 C CA . MET A 1 120 ? -2.000 7.713 7.609 1.00 87.88 120 MET A CA 1
ATOM 985 C C . MET A 1 120 ? -3.009 8.231 8.616 1.00 87.88 120 MET A C 1
ATOM 987 O O . MET A 1 120 ? -2.901 7.899 9.797 1.00 87.88 120 MET A O 1
ATOM 991 N N . ARG A 1 121 ? -3.957 9.041 8.154 1.00 86.12 121 ARG A N 1
ATOM 992 C CA . ARG A 1 121 ? -5.022 9.560 9.020 1.00 86.12 121 ARG A CA 1
ATOM 993 C C . ARG A 1 121 ? -6.159 8.556 9.173 1.00 86.12 121 ARG A C 1
ATOM 995 O O . ARG A 1 121 ? -6.535 8.251 10.294 1.00 86.12 121 ARG A O 1
ATOM 1002 N N . GLU A 1 122 ? -6.638 8.031 8.050 1.00 87.62 122 GLU A N 1
ATOM 1003 C CA . GLU A 1 122 ? -7.768 7.102 7.992 1.00 87.62 122 GLU A CA 1
ATOM 1004 C C . GLU A 1 122 ? -7.308 5.673 7.689 1.00 87.62 122 GLU A C 1
ATOM 1006 O O . GLU A 1 122 ? -6.222 5.449 7.141 1.00 87.62 122 GLU A O 1
ATOM 1011 N N . ASN A 1 123 ? -8.159 4.700 8.020 1.00 83.62 123 ASN A N 1
ATOM 1012 C CA . ASN A 1 123 ? -7.916 3.295 7.717 1.00 83.62 123 ASN A CA 1
ATOM 1013 C C . ASN A 1 123 ? -8.065 3.045 6.195 1.00 83.62 123 ASN A C 1
ATOM 1015 O O . ASN A 1 123 ? -9.149 3.277 5.652 1.00 83.62 123 ASN A O 1
ATOM 1019 N N . PRO A 1 124 ? -7.027 2.544 5.489 1.00 84.94 124 PRO A N 1
ATOM 1020 C CA . PRO A 1 124 ? -7.116 2.180 4.066 1.00 84.94 124 PRO A CA 1
ATOM 1021 C C . PRO A 1 124 ? -8.189 1.129 3.758 1.00 84.94 124 PRO A C 1
ATOM 1023 O O . PRO A 1 124 ? -8.649 1.058 2.621 1.00 84.94 124 PRO A O 1
ATOM 1026 N N . PHE A 1 125 ? -8.627 0.368 4.761 1.00 80.88 125 PHE A N 1
ATOM 1027 C CA . PHE A 1 125 ? -9.631 -0.686 4.645 1.00 80.88 125 PHE A CA 1
ATOM 1028 C C . PHE A 1 125 ? -11.025 -0.271 5.137 1.00 80.88 125 PHE A C 1
ATOM 1030 O O . PHE A 1 125 ? -11.866 -1.136 5.346 1.00 80.88 125 PHE A O 1
ATOM 1037 N N . ALA A 1 126 ? -11.313 1.025 5.303 1.00 75.50 126 ALA A N 1
ATOM 1038 C CA . ALA A 1 126 ? -12.591 1.503 5.852 1.00 75.50 126 ALA A CA 1
ATOM 1039 C C . ALA A 1 126 ? -13.851 1.009 5.100 1.00 75.50 126 ALA A C 1
ATOM 1041 O O . ALA A 1 126 ? -14.912 0.874 5.701 1.00 75.50 126 ALA A O 1
ATOM 1042 N N . ASN A 1 127 ? -13.740 0.709 3.802 1.00 74.0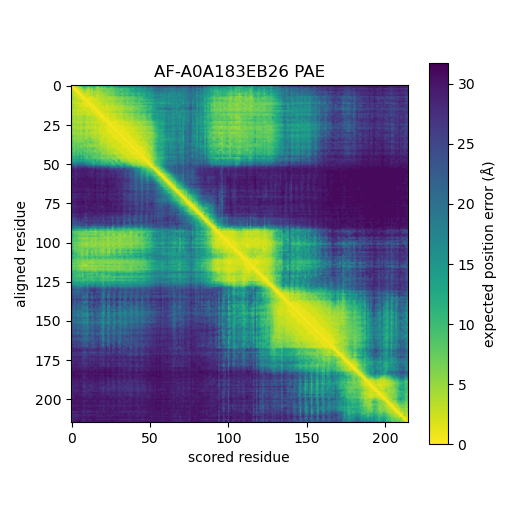0 127 ASN A N 1
ATOM 1043 C CA . ASN A 1 127 ? -14.849 0.193 2.987 1.00 74.00 127 ASN A CA 1
ATOM 1044 C C . ASN A 1 127 ? -15.004 -1.341 3.054 1.00 74.00 127 ASN A C 1
ATOM 1046 O O . ASN A 1 127 ? -15.894 -1.900 2.413 1.00 74.00 127 ASN A O 1
ATOM 1050 N N . VAL A 1 128 ? -14.141 -2.028 3.807 1.00 75.88 128 VAL A N 1
ATOM 1051 C CA . VAL A 1 128 ? -14.214 -3.469 4.066 1.00 75.88 128 VAL A CA 1
ATOM 1052 C C . VAL A 1 128 ? -14.928 -3.659 5.412 1.00 75.88 128 VAL A C 1
ATOM 1054 O O . VAL A 1 128 ? -14.462 -3.115 6.413 1.00 75.88 128 VAL A O 1
ATOM 1057 N N . PRO A 1 129 ? -16.068 -4.373 5.483 1.00 69.62 129 PRO A N 1
ATOM 1058 C CA . PRO A 1 129 ? -16.864 -4.432 6.706 1.00 69.62 129 PRO A CA 1
ATOM 1059 C C . PRO A 1 129 ? -16.107 -5.132 7.845 1.00 69.62 129 PRO A C 1
ATOM 1061 O O . PRO A 1 129 ? -15.819 -6.326 7.780 1.00 69.62 129 PRO A O 1
ATOM 1064 N N . GLY A 1 130 ? -15.841 -4.373 8.909 1.00 68.19 130 GLY A N 1
ATOM 1065 C CA . GLY A 1 130 ? -15.277 -4.824 10.180 1.00 68.19 130 GLY A CA 1
ATOM 1066 C C . GLY A 1 130 ? -15.459 -3.747 11.254 1.00 68.19 130 GLY A C 1
ATOM 1067 O O . GLY A 1 130 ? -15.524 -2.560 10.941 1.00 68.19 130 GLY A O 1
ATOM 1068 N N . ILE A 1 131 ? -15.587 -4.145 12.522 1.00 67.75 131 ILE A N 1
ATOM 1069 C CA . ILE A 1 131 ? -15.657 -3.201 13.648 1.00 67.75 131 ILE A CA 1
ATOM 1070 C C . ILE A 1 131 ? -14.232 -3.023 14.175 1.00 67.75 131 ILE A C 1
ATOM 1072 O O . ILE A 1 131 ? -13.713 -3.906 14.854 1.00 67.75 131 ILE A O 1
ATOM 1076 N N . ASP A 1 132 ? -13.597 -1.900 13.843 1.00 66.19 132 ASP A N 1
ATOM 1077 C CA . ASP A 1 132 ? -12.268 -1.557 14.355 1.00 66.19 132 ASP A CA 1
ATOM 1078 C C . ASP A 1 132 ? -12.409 -0.887 15.733 1.00 66.19 132 ASP A C 1
ATOM 1080 O O . ASP A 1 132 ? -12.755 0.290 15.848 1.00 66.19 132 ASP A O 1
ATOM 1084 N N . VAL A 1 133 ? -12.226 -1.673 16.796 1.00 68.56 133 VAL A N 1
ATOM 1085 C CA . VAL A 1 133 ? -12.203 -1.204 18.189 1.00 68.56 133 VAL A CA 1
ATOM 1086 C C . VAL A 1 133 ? -10.823 -1.441 18.781 1.00 68.56 133 VAL A C 1
ATOM 1088 O O . VAL A 1 133 ? -10.356 -2.574 18.902 1.00 68.56 133 VAL A O 1
ATOM 1091 N N . HIS A 1 134 ? -10.170 -0.357 19.197 1.00 73.31 134 HIS A N 1
ATOM 1092 C CA . HIS A 1 134 ? -8.814 -0.417 19.724 1.00 73.31 134 HIS A CA 1
ATOM 1093 C C . HIS A 1 134 ? -8.816 -0.787 21.218 1.00 73.31 134 HIS A C 1
ATOM 1095 O O . HIS A 1 134 ? -9.134 0.034 22.077 1.00 73.31 134 HIS A O 1
ATOM 1101 N N . ALA A 1 135 ? -8.397 -2.013 21.547 1.00 74.88 135 ALA A N 1
ATOM 1102 C CA . ALA A 1 135 ? -8.519 -2.607 22.886 1.00 74.88 135 ALA A CA 1
ATOM 1103 C C . ALA A 1 135 ? -7.842 -1.829 24.029 1.00 74.88 135 ALA A C 1
ATOM 1105 O O . ALA A 1 135 ? -8.330 -1.836 25.156 1.00 74.88 135 ALA A O 1
ATOM 1106 N N . LEU A 1 136 ? -6.728 -1.149 23.746 1.00 79.19 136 LEU A N 1
ATOM 1107 C CA . LEU A 1 136 ? -5.988 -0.368 24.747 1.00 79.19 136 LEU A CA 1
ATOM 1108 C C . LEU A 1 136 ? -6.445 1.094 24.833 1.00 79.19 136 LEU A C 1
ATOM 1110 O O . LEU A 1 136 ? -6.171 1.755 25.829 1.00 79.19 136 LEU A O 1
ATOM 1114 N N . ALA A 1 137 ? -7.116 1.600 23.793 1.00 78.25 137 ALA A N 1
ATOM 1115 C CA . ALA A 1 137 ? -7.569 2.992 23.745 1.00 78.25 137 ALA A CA 1
ATOM 1116 C C . ALA A 1 137 ? -9.031 3.116 24.203 1.00 78.25 137 ALA A C 1
ATOM 1118 O O . ALA A 1 137 ? -9.390 4.105 24.833 1.00 78.25 137 ALA A O 1
ATOM 1119 N N . GLU A 1 138 ? -9.852 2.089 23.947 1.00 82.88 138 GLU A N 1
ATOM 1120 C CA . GLU A 1 138 ? -11.279 2.040 24.285 1.00 82.88 138 GLU A CA 1
ATOM 1121 C C . GLU A 1 138 ? -11.668 0.736 25.028 1.00 82.88 138 GLU A C 1
ATOM 1123 O O . GLU A 1 138 ? -12.543 -0.007 24.568 1.00 82.88 138 GLU A O 1
ATOM 1128 N N . PRO A 1 139 ? -11.050 0.418 26.183 1.00 86.88 139 PRO A N 1
ATOM 1129 C CA . PRO A 1 139 ? -11.231 -0.882 26.837 1.00 86.88 139 PRO A CA 1
ATOM 1130 C C . PRO A 1 139 ? -12.666 -1.130 27.329 1.00 86.88 139 PRO A C 1
ATOM 1132 O O . PRO A 1 139 ? -13.207 -2.214 27.136 1.00 86.88 139 PRO A O 1
ATOM 1135 N N . THR A 1 140 ? -13.326 -0.123 27.903 1.00 89.12 140 THR A N 1
ATOM 1136 C CA . THR A 1 140 ? -14.696 -0.243 28.437 1.00 89.12 140 THR A CA 1
ATOM 1137 C C . THR A 1 140 ? -15.754 -0.389 27.347 1.00 89.12 140 THR A C 1
ATOM 1139 O O . THR A 1 140 ? -16.756 -1.074 27.535 1.00 89.12 140 THR A O 1
ATOM 1142 N N . LYS A 1 141 ? -15.539 0.229 26.183 1.00 83.81 141 LYS A N 1
ATOM 1143 C CA . LYS A 1 141 ? -16.430 0.111 25.023 1.00 83.81 141 LYS A CA 1
ATOM 1144 C C . LYS A 1 141 ? -16.293 -1.258 24.361 1.00 83.81 141 LYS A C 1
ATOM 1146 O O . LYS A 1 141 ? -17.308 -1.860 24.023 1.00 83.81 141 LYS A O 1
ATOM 1151 N N . LEU A 1 142 ? -15.063 -1.771 24.240 1.00 81.56 142 LEU A N 1
ATOM 1152 C CA . LEU A 1 142 ? -14.815 -3.148 23.806 1.00 81.56 142 LEU A CA 1
ATOM 1153 C C . LEU A 1 142 ? -15.477 -4.145 24.765 1.00 81.56 142 LEU A C 1
ATOM 1155 O O . LEU A 1 142 ? -16.073 -5.126 24.328 1.00 81.56 142 LEU A O 1
ATOM 1159 N N . GLU A 1 143 ? -15.426 -3.869 26.065 1.00 88.50 143 GLU A N 1
ATOM 1160 C CA . GLU A 1 143 ? -16.067 -4.697 27.081 1.00 88.50 143 GLU A CA 1
ATOM 1161 C C . GLU A 1 143 ? -17.604 -4.641 27.024 1.00 88.50 143 GLU A C 1
ATOM 1163 O O . GLU A 1 143 ? -18.249 -5.685 27.064 1.00 88.50 143 GLU A O 1
ATOM 1168 N N . ALA A 1 144 ? -18.213 -3.463 26.868 1.00 89.31 144 ALA A N 1
ATOM 1169 C CA . ALA A 1 144 ? -19.664 -3.334 26.720 1.00 89.31 144 ALA A CA 1
ATOM 1170 C C . ALA A 1 144 ? -20.177 -4.008 25.433 1.00 89.31 144 ALA A C 1
ATOM 1172 O O . ALA A 1 144 ? -21.135 -4.776 25.497 1.00 89.31 144 ALA A O 1
ATOM 1173 N N . MET A 1 145 ? -19.485 -3.817 24.297 1.00 87.62 145 MET A N 1
ATOM 1174 C CA . MET A 1 145 ? -19.787 -4.522 23.039 1.00 87.62 145 MET A CA 1
ATOM 1175 C C . MET A 1 145 ? -19.676 -6.038 23.203 1.00 87.62 145 MET A C 1
ATOM 1177 O O . MET A 1 145 ? -20.498 -6.793 22.686 1.00 87.62 145 MET A O 1
ATOM 1181 N N . LYS A 1 146 ? -18.677 -6.495 23.962 1.00 87.94 146 LYS A N 1
ATOM 1182 C CA . LYS A 1 146 ? -18.523 -7.905 24.306 1.00 87.94 146 LYS A CA 1
ATOM 1183 C C . LYS A 1 146 ? -19.683 -8.402 25.172 1.00 87.94 146 LYS A C 1
ATOM 1185 O O . LYS A 1 146 ? -20.192 -9.489 24.913 1.00 87.94 146 LYS A O 1
ATOM 1190 N N . ARG A 1 147 ? -20.133 -7.619 26.154 1.00 93.69 147 ARG A N 1
ATOM 1191 C CA . ARG A 1 147 ? -21.246 -8.001 27.032 1.00 93.69 147 ARG A CA 1
ATOM 1192 C C . ARG A 1 147 ? -22.566 -8.098 26.272 1.00 93.69 147 ARG A C 1
ATOM 1194 O O . ARG A 1 147 ? -23.261 -9.099 26.391 1.00 93.69 147 ARG A O 1
ATOM 1201 N N . GLU A 1 148 ? -22.882 -7.108 25.444 1.00 91.38 148 GLU A N 1
ATOM 1202 C CA . GLU A 1 148 ? -24.076 -7.124 24.591 1.00 91.38 148 GLU A CA 1
ATOM 1203 C C . GLU A 1 148 ? -24.044 -8.295 23.601 1.00 91.38 148 GLU A C 1
ATOM 1205 O O . GLU A 1 148 ? -25.056 -8.964 23.391 1.00 91.38 148 GLU A O 1
ATOM 1210 N N . PHE A 1 149 ? -22.871 -8.598 23.038 1.00 91.62 149 PHE A N 1
ATOM 1211 C CA . PHE A 1 149 ? -22.685 -9.769 22.186 1.00 91.62 149 PHE A CA 1
ATOM 1212 C C . PHE A 1 149 ? -22.935 -11.080 22.946 1.00 91.62 149 PHE A C 1
ATOM 1214 O O . PHE A 1 149 ? -23.548 -12.006 22.412 1.00 91.62 149 PHE A O 1
ATOM 1221 N N . GLU A 1 150 ? -22.501 -11.174 24.203 1.00 94.69 150 GLU A N 1
ATOM 1222 C CA . GLU A 1 150 ? -22.762 -12.331 25.060 1.00 94.69 150 GLU A CA 1
ATOM 1223 C C . GLU A 1 150 ? -24.250 -12.460 25.416 1.00 94.69 150 GLU A C 1
ATOM 1225 O O . GLU A 1 150 ? -24.806 -13.556 25.309 1.00 94.69 150 GLU A O 1
ATOM 1230 N N . GLU A 1 151 ? -24.918 -11.356 25.747 1.00 95.19 151 GLU A N 1
ATOM 1231 C CA . GLU A 1 151 ? -26.360 -11.305 26.008 1.00 95.19 151 GLU A CA 1
ATOM 1232 C C . GLU A 1 151 ? -27.162 -11.745 24.770 1.00 95.19 151 GLU A C 1
ATOM 1234 O O . GLU A 1 151 ? -27.967 -12.674 24.870 1.00 95.19 151 GLU A O 1
ATOM 1239 N N . GLN A 1 152 ? -26.869 -11.193 23.587 1.00 93.50 152 GLN A N 1
ATOM 1240 C CA . GLN A 1 152 ? -27.503 -11.588 22.318 1.00 93.50 152 GLN A CA 1
ATOM 1241 C C . GLN A 1 152 ? -27.232 -13.055 21.966 1.00 93.50 152 GLN A C 1
ATOM 1243 O O . GLN A 1 152 ? -28.105 -13.776 21.482 1.00 93.50 152 GLN A O 1
ATOM 1248 N N . LYS A 1 153 ? -26.025 -13.547 22.255 1.00 92.75 153 LYS A N 1
ATOM 1249 C CA . LYS A 1 153 ? -25.685 -14.962 22.089 1.00 92.75 153 LYS A CA 1
ATOM 1250 C C . LYS A 1 153 ? -26.508 -15.844 23.026 1.00 92.75 153 LYS A C 1
ATOM 1252 O O . LYS A 1 153 ? -26.878 -16.955 22.643 1.00 92.75 153 LYS A O 1
ATOM 1257 N N . THR A 1 154 ? -26.786 -15.391 24.248 1.00 94.56 154 THR A N 1
ATOM 1258 C CA . THR A 1 154 ? -27.629 -16.141 25.189 1.00 94.56 154 THR A CA 1
ATOM 1259 C C . THR A 1 154 ? -29.107 -16.096 24.816 1.00 94.56 154 THR A C 1
ATOM 1261 O O . THR A 1 154 ? -29.755 -17.143 24.846 1.00 94.56 154 THR A O 1
ATOM 1264 N N . SER A 1 155 ? -29.634 -14.946 24.386 1.00 94.44 155 SER A N 1
ATOM 1265 C CA . SER A 1 155 ? -31.026 -14.831 23.949 1.00 94.44 155 SER A CA 1
ATOM 1266 C C . SER A 1 155 ? -31.271 -15.676 22.702 1.00 94.44 155 SER A C 1
ATOM 1268 O O . SER A 1 155 ? -32.198 -16.477 22.703 1.00 94.44 155 SER A O 1
ATOM 1270 N N . ALA A 1 156 ? -30.369 -15.643 21.716 1.00 95.19 156 ALA A N 1
ATOM 1271 C CA . ALA A 1 156 ? -30.452 -16.484 20.524 1.00 95.19 156 ALA A CA 1
ATOM 1272 C C . ALA A 1 156 ? -30.447 -17.989 20.860 1.00 95.19 156 ALA A C 1
ATOM 1274 O O . ALA A 1 156 ? -31.169 -18.775 20.244 1.00 95.19 156 ALA A O 1
ATOM 1275 N N . LYS A 1 157 ? -29.674 -18.412 21.872 1.00 94.12 157 LYS A N 1
ATOM 1276 C CA . LYS A 1 157 ? -29.705 -19.799 22.372 1.00 94.12 157 LYS A CA 1
ATOM 1277 C C . LYS A 1 157 ? -31.037 -20.144 23.027 1.00 94.12 157 LYS A C 1
ATOM 1279 O O . LYS A 1 157 ? -31.546 -21.242 22.810 1.00 94.12 157 LYS A O 1
ATOM 1284 N N . ASN A 1 158 ? -31.588 -19.233 23.821 1.00 93.00 158 ASN A N 1
ATOM 1285 C CA . ASN A 1 158 ? -32.872 -19.440 24.481 1.00 93.00 158 ASN A CA 1
ATOM 1286 C C . ASN A 1 158 ? -34.009 -19.495 23.460 1.00 93.00 158 A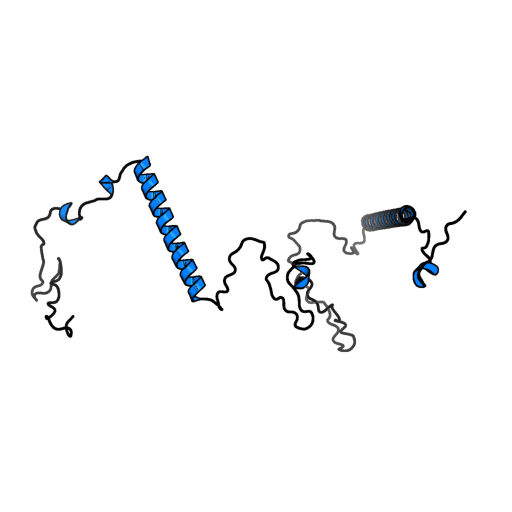SN A C 1
ATOM 1288 O O . ASN A 1 158 ? -34.798 -20.429 23.507 1.00 93.00 158 ASN A O 1
ATOM 1292 N N . GLU A 1 159 ? -34.028 -18.594 22.479 1.00 95.50 159 GLU A N 1
ATOM 1293 C CA . GLU A 1 159 ? -34.964 -18.629 21.351 1.00 95.50 159 GLU A CA 1
ATOM 1294 C C . GLU A 1 159 ? -34.848 -19.925 20.545 1.00 95.50 159 GLU A C 1
ATOM 1296 O O . GLU A 1 159 ? -35.839 -20.482 20.078 1.00 95.50 159 GLU A O 1
ATOM 1301 N N . HIS A 1 160 ? -33.630 -20.434 20.361 1.00 93.38 160 HIS A N 1
ATOM 1302 C CA . HIS A 1 160 ? -33.437 -21.720 19.706 1.00 93.38 160 HIS A CA 1
ATOM 1303 C C . HIS A 1 160 ? -33.988 -22.876 20.554 1.00 93.38 160 HIS A C 1
ATOM 1305 O O . HIS A 1 160 ? -34.642 -23.778 20.028 1.00 93.38 160 HIS A O 1
ATOM 1311 N N . ARG A 1 161 ? -33.769 -22.833 21.873 1.00 90.25 161 ARG A N 1
ATOM 1312 C CA . ARG A 1 161 ? -34.289 -23.819 22.826 1.00 90.25 161 ARG A CA 1
ATOM 1313 C C . ARG A 1 161 ? -35.818 -23.809 22.881 1.00 90.25 161 ARG A C 1
ATOM 1315 O O . ARG A 1 161 ? -36.407 -24.885 22.902 1.00 90.25 161 ARG A O 1
ATOM 1322 N N . THR A 1 162 ? -36.456 -22.640 22.883 1.00 91.31 162 THR A N 1
ATOM 1323 C CA . THR A 1 162 ? -37.923 -22.535 22.879 1.00 91.31 162 THR A CA 1
ATOM 1324 C C . THR A 1 162 ? -38.502 -23.079 21.579 1.00 91.31 162 THR A C 1
ATOM 1326 O O . THR A 1 162 ? -39.368 -23.945 21.630 1.00 91.31 162 THR A O 1
ATOM 1329 N N . LYS A 1 163 ? -37.933 -22.712 20.421 1.00 94.44 163 LYS A N 1
ATOM 1330 C CA . LYS A 1 163 ? -38.321 -23.282 19.115 1.00 94.44 163 LYS A CA 1
ATOM 1331 C C . LYS A 1 163 ? -38.184 -24.809 19.073 1.00 94.44 163 LYS A C 1
ATOM 1333 O O . LYS A 1 163 ? -39.007 -25.489 18.464 1.00 94.44 163 LYS A O 1
ATOM 1338 N N . LEU A 1 164 ? -37.147 -25.366 19.705 1.00 91.31 164 LEU A N 1
ATOM 1339 C CA . LEU A 1 164 ? -36.961 -26.817 19.832 1.00 91.31 164 LEU A CA 1
ATOM 1340 C C . LEU A 1 164 ? -38.052 -27.467 20.691 1.00 91.31 164 LEU A C 1
ATOM 1342 O O . LEU A 1 164 ? -38.596 -28.497 20.295 1.00 91.31 164 LEU A O 1
ATOM 1346 N N . LEU A 1 165 ? -38.376 -26.869 21.838 1.00 88.00 165 LEU A N 1
ATOM 1347 C CA . LEU A 1 165 ? -39.424 -27.353 22.740 1.00 88.00 165 LEU A CA 1
ATOM 1348 C C . LEU A 1 165 ? -40.815 -27.273 22.103 1.00 88.00 165 LEU A C 1
ATOM 1350 O O . LEU A 1 165 ? -41.582 -28.218 22.225 1.00 88.00 165 LEU A O 1
ATOM 1354 N N . GLU A 1 166 ? -41.123 -26.208 21.365 1.00 89.50 166 GLU A N 1
ATOM 1355 C CA . GLU A 1 166 ? -42.383 -26.083 20.619 1.00 89.50 166 GLU A CA 1
ATOM 1356 C C . GLU A 1 166 ? -42.509 -27.152 19.528 1.00 89.50 166 GLU A C 1
ATOM 1358 O O . GLU A 1 166 ? -43.580 -27.720 19.320 1.00 89.50 166 GLU A O 1
ATOM 1363 N N . LYS A 1 167 ? -41.405 -27.454 18.835 1.00 93.25 167 LYS A N 1
ATOM 1364 C CA . LYS A 1 167 ? -41.397 -28.423 17.735 1.00 93.25 167 LYS A CA 1
ATOM 1365 C C . LYS A 1 167 ? -41.525 -29.872 18.207 1.00 93.25 167 LYS A C 1
ATOM 1367 O O . LYS A 1 167 ? -42.143 -30.675 17.511 1.00 93.25 167 LYS A O 1
ATOM 1372 N N . TYR A 1 168 ? -40.897 -30.221 19.328 1.00 89.56 168 TYR A N 1
ATOM 1373 C CA . TYR A 1 168 ? -40.788 -31.611 19.785 1.00 89.56 168 TYR A CA 1
ATOM 1374 C C . TYR A 1 168 ? -41.546 -31.910 21.090 1.00 89.56 168 TYR A C 1
ATOM 1376 O O . TYR A 1 168 ? -41.662 -33.078 21.455 1.00 89.56 168 TYR A O 1
ATOM 1384 N N . GLY A 1 169 ? -42.102 -30.900 21.764 1.00 84.38 169 GLY A N 1
ATOM 1385 C CA . GLY A 1 169 ? -42.763 -31.039 23.065 1.00 84.38 169 GLY A CA 1
ATOM 1386 C C . GLY A 1 169 ? -41.787 -31.338 24.214 1.00 84.38 169 GLY A C 1
ATOM 1387 O O . GLY A 1 169 ? -40.580 -31.464 24.013 1.00 84.38 169 GLY A O 1
ATOM 1388 N N . GLY A 1 170 ? -42.306 -31.448 25.445 1.00 83.31 170 GLY A N 1
ATOM 1389 C CA . GLY A 1 170 ? -41.523 -31.864 26.625 1.00 83.31 170 GLY A CA 1
ATOM 1390 C C . GLY A 1 170 ? -41.328 -30.810 27.721 1.00 83.31 170 GLY A C 1
ATOM 1391 O O . GLY A 1 170 ? -40.506 -31.008 28.616 1.00 83.31 170 GLY A O 1
ATOM 1392 N N . GLU A 1 171 ? -42.079 -29.708 27.689 1.00 81.75 171 GLU A N 1
ATOM 1393 C CA . GLU A 1 171 ? -42.040 -28.672 28.733 1.00 81.75 171 GLU A CA 1
ATOM 1394 C C . GLU A 1 171 ? -42.447 -29.204 30.122 1.00 81.75 171 GLU A C 1
ATOM 1396 O O . GLU A 1 171 ? -41.878 -28.797 31.135 1.00 81.75 171 GLU A O 1
ATOM 1401 N N . GLU A 1 172 ? -43.345 -30.193 30.175 1.00 77.75 172 GLU A N 1
ATOM 1402 C CA . GLU A 1 172 ? -43.822 -30.825 31.417 1.00 77.75 172 GLU A CA 1
ATOM 1403 C C . GLU A 1 172 ? -42.698 -31.492 32.226 1.00 77.75 172 GLU A C 1
ATOM 1405 O O . GLU A 1 172 ? -42.749 -31.545 33.453 1.00 77.75 172 GLU A O 1
ATOM 1410 N N . HIS A 1 173 ? -41.634 -31.948 31.559 1.00 73.75 173 HIS A N 1
ATOM 1411 C CA . HIS A 1 173 ? -40.472 -32.544 32.220 1.00 73.75 173 HIS A CA 1
ATOM 1412 C C . HIS A 1 173 ? -39.469 -31.501 32.736 1.00 73.75 173 HIS A C 1
ATOM 1414 O O . HIS A 1 173 ? -38.547 -31.846 33.477 1.00 73.75 173 HIS A O 1
ATOM 1420 N N . LEU A 1 174 ? -39.630 -30.224 32.369 1.00 76.06 174 LEU A N 1
ATOM 1421 C CA . LEU A 1 174 ? -38.756 -29.140 32.816 1.00 76.06 174 LEU A CA 1
ATOM 1422 C C . LEU A 1 174 ? -39.161 -28.616 34.201 1.00 76.06 174 LEU A C 1
ATOM 1424 O O . LEU A 1 174 ? -38.295 -28.267 35.002 1.00 76.06 174 LEU A O 1
ATOM 1428 N N . GLN A 1 175 ? -40.461 -28.621 34.510 1.00 73.12 175 GLN A N 1
ATOM 1429 C CA . GLN A 1 175 ? -41.002 -28.260 35.823 1.00 73.12 175 GLN A CA 1
ATOM 1430 C C . GLN A 1 175 ? -41.020 -29.480 36.749 1.00 73.12 175 GLN A C 1
ATOM 1432 O O . GLN A 1 175 ? -42.062 -29.955 37.190 1.00 73.12 175 GLN A O 1
ATOM 1437 N N . THR A 1 176 ? -39.838 -30.021 37.034 1.00 75.88 176 THR A N 1
ATOM 1438 C CA . THR A 1 176 ? -39.722 -31.081 38.037 1.00 75.88 176 THR A CA 1
ATOM 1439 C C . THR A 1 176 ? -39.928 -30.456 39.427 1.00 75.88 176 THR A C 1
ATOM 1441 O O . THR A 1 176 ? -39.183 -29.533 39.770 1.00 75.88 176 THR A O 1
ATOM 1444 N N . PRO A 1 177 ? -40.915 -30.905 40.233 1.00 79.81 177 PRO A N 1
ATOM 1445 C CA . PRO A 1 177 ? -41.115 -30.380 41.583 1.00 79.81 177 PRO A CA 1
ATOM 1446 C C . PRO A 1 177 ? -39.857 -30.573 42.440 1.00 79.81 177 PRO A C 1
ATOM 1448 O O . PRO A 1 177 ? -39.017 -31.426 42.143 1.00 79.81 177 PRO A O 1
ATOM 1451 N N . ALA A 1 178 ? -39.701 -29.764 43.496 1.00 80.62 178 ALA A N 1
ATOM 1452 C CA . ALA A 1 178 ? -38.529 -29.834 44.368 1.00 80.62 178 ALA A CA 1
ATOM 1453 C C . ALA A 1 178 ? -38.263 -31.285 44.802 1.00 80.62 178 ALA A C 1
ATOM 1455 O O . ALA A 1 178 ? -39.194 -32.026 45.122 1.00 80.62 178 ALA A O 1
ATOM 1456 N N . LYS A 1 179 ? -36.990 -31.700 44.809 1.00 72.50 179 LYS A N 1
ATOM 1457 C CA . LYS A 1 179 ? -36.607 -33.100 45.071 1.00 72.50 179 LYS A CA 1
ATOM 1458 C C . LYS A 1 179 ? -37.161 -33.631 46.397 1.00 72.50 179 LYS A C 1
ATOM 1460 O O . LYS A 1 179 ? -37.480 -34.807 46.481 1.00 72.50 179 LYS A O 1
ATOM 1465 N N . GLU A 1 180 ? -37.315 -32.764 47.389 1.00 71.81 180 GLU A N 1
ATOM 1466 C CA . GLU A 1 180 ? -37.912 -33.064 48.696 1.00 71.81 180 GLU A CA 1
ATOM 1467 C C . GLU A 1 180 ? -39.400 -33.436 48.606 1.00 71.81 180 GLU A C 1
ATOM 1469 O O . GLU A 1 180 ? -39.862 -34.329 49.304 1.00 71.81 180 GLU A O 1
ATOM 1474 N N . LEU A 1 181 ? -40.153 -32.798 47.705 1.00 70.81 181 LEU A N 1
ATOM 1475 C CA . LEU A 1 181 ? -41.561 -33.121 47.447 1.00 70.81 181 LEU A CA 1
ATOM 1476 C C . LEU A 1 181 ? -41.706 -34.392 46.607 1.00 70.81 181 LEU A C 1
ATOM 1478 O O . LEU A 1 181 ? -42.646 -35.158 46.800 1.00 70.81 181 LEU A O 1
ATOM 1482 N N . LEU A 1 182 ? -40.764 -34.627 45.688 1.00 68.88 182 LEU A N 1
ATOM 1483 C CA . LEU A 1 182 ? -40.658 -35.895 44.957 1.00 68.88 182 LEU A CA 1
ATOM 1484 C C . LEU A 1 182 ? -40.362 -37.066 45.892 1.00 68.88 182 LEU A C 1
ATOM 1486 O O . LEU A 1 182 ? -40.859 -38.171 45.688 1.00 68.88 182 LEU A O 1
ATOM 1490 N N . LEU A 1 183 ? -39.543 -36.812 46.909 1.00 72.50 183 LEU A N 1
ATOM 1491 C CA . LEU A 1 183 ? -39.081 -37.782 47.883 1.00 72.50 183 LEU A CA 1
ATOM 1492 C C . LEU A 1 183 ? -39.753 -37.486 49.228 1.00 72.50 183 LEU A C 1
ATOM 1494 O O . LEU A 1 183 ? -39.063 -37.131 50.173 1.00 72.50 183 LEU A O 1
ATOM 1498 N N . ALA A 1 184 ? -41.088 -37.591 49.277 1.00 59.34 184 ALA A N 1
ATOM 1499 C CA . ALA A 1 184 ? -41.997 -37.234 50.379 1.00 59.34 184 ALA A CA 1
ATOM 1500 C C . ALA A 1 184 ? -41.707 -37.906 51.749 1.00 59.34 184 ALA A C 1
ATOM 1502 O O . ALA A 1 184 ? -42.565 -38.562 52.340 1.00 59.34 184 ALA A O 1
ATOM 1503 N N . GLN A 1 185 ? -40.494 -37.767 52.275 1.00 62.69 185 GLN A N 1
ATOM 1504 C CA . GLN A 1 185 ? -40.103 -38.196 53.605 1.00 62.69 185 GLN A CA 1
ATOM 1505 C C . GLN A 1 185 ? -40.468 -37.077 54.576 1.00 62.69 185 GLN A C 1
ATOM 1507 O O . GLN A 1 185 ? -39.852 -36.018 54.602 1.00 62.69 185 GLN A O 1
ATOM 1512 N N . THR A 1 186 ? -41.501 -37.318 55.376 1.00 61.88 186 THR A N 1
ATOM 1513 C CA . THR A 1 186 ? -42.053 -36.363 56.347 1.00 61.88 186 THR A CA 1
ATOM 1514 C C . THR A 1 186 ? -41.231 -36.249 57.632 1.00 61.88 186 THR A C 1
ATOM 1516 O O . THR A 1 186 ? -41.635 -35.552 58.559 1.00 61.88 186 THR A O 1
ATOM 1519 N N . GLU A 1 187 ? -40.097 -36.943 57.721 1.00 68.19 187 GLU A N 1
ATOM 1520 C CA . GLU A 1 187 ? -39.286 -37.032 58.932 1.00 68.19 187 GLU A CA 1
ATOM 1521 C C . GLU A 1 187 ? -37.845 -36.607 58.636 1.00 68.19 187 GLU A C 1
ATOM 1523 O O . GLU A 1 187 ? -36.996 -37.404 58.238 1.00 68.19 187 GLU A O 1
ATOM 1528 N N . GLN A 1 188 ? -37.559 -35.321 58.848 1.00 68.06 188 GLN A N 1
ATOM 1529 C CA . GLN A 1 188 ? -36.188 -34.813 58.905 1.00 68.06 188 GLN A CA 1
ATOM 1530 C C . GLN A 1 188 ? -35.545 -35.289 60.214 1.00 68.06 188 GLN A C 1
ATOM 1532 O O . GLN A 1 188 ? -35.717 -34.697 61.281 1.00 68.06 188 GLN A O 1
ATOM 1537 N N . TYR A 1 189 ? -34.831 -36.410 60.143 1.00 73.75 189 TYR A N 1
ATOM 1538 C CA . TYR A 1 189 ? -34.107 -36.969 61.278 1.00 73.75 189 TYR A CA 1
ATOM 1539 C C . TYR A 1 189 ? -32.753 -36.271 61.469 1.00 73.75 189 TYR A C 1
ATOM 1541 O O . TYR A 1 189 ? -31.967 -36.149 60.527 1.00 73.75 189 TYR A O 1
ATOM 1549 N N . VAL A 1 190 ? -32.473 -35.838 62.703 1.00 83.94 190 VAL A N 1
ATOM 1550 C CA . VAL A 1 190 ? -31.189 -35.244 63.101 1.00 83.94 190 VAL A CA 1
ATOM 1551 C C . VAL A 1 190 ? -30.551 -36.099 64.198 1.00 83.94 190 VAL A C 1
ATOM 1553 O O . VAL A 1 190 ? -31.087 -36.218 65.300 1.00 83.94 190 VAL A O 1
ATOM 1556 N N . GLU A 1 191 ? -29.389 -36.683 63.909 1.00 84.00 191 GLU A N 1
ATOM 1557 C CA . GLU A 1 191 ? -28.586 -37.447 64.867 1.00 84.00 191 GLU A CA 1
ATOM 1558 C C . GLU A 1 191 ? -27.653 -36.508 65.632 1.00 84.00 191 GLU A C 1
ATOM 1560 O O . GLU A 1 191 ? -26.858 -35.788 65.025 1.00 84.00 191 GLU A O 1
ATOM 1565 N N . TYR A 1 192 ? -27.688 -36.551 66.965 1.00 87.06 192 TYR A N 1
ATOM 1566 C CA . TYR A 1 192 ? -26.763 -35.807 67.822 1.00 87.06 192 TYR A CA 1
ATOM 1567 C C . TYR A 1 192 ? -25.740 -36.748 68.456 1.00 87.06 192 TYR A C 1
ATOM 1569 O O . TYR A 1 192 ? -26.067 -37.843 68.915 1.00 87.06 192 TYR A O 1
ATOM 1577 N N . ASN A 1 193 ? -24.493 -36.297 68.560 1.00 85.62 193 ASN A N 1
ATOM 1578 C CA . ASN A 1 193 ? -23.508 -36.961 69.404 1.00 85.62 193 ASN A CA 1
ATOM 1579 C C . ASN A 1 193 ? -23.838 -36.743 70.898 1.00 85.62 193 ASN A C 1
ATOM 1581 O O . ASN A 1 193 ? -24.573 -35.826 71.262 1.00 85.62 193 ASN A O 1
ATOM 1585 N N . ARG A 1 194 ? -23.224 -37.525 71.802 1.00 84.00 194 ARG A N 1
ATOM 1586 C CA . ARG A 1 194 ? -23.394 -37.386 73.272 1.00 84.00 194 ARG A CA 1
ATOM 1587 C C . ARG A 1 194 ? -23.061 -35.982 73.819 1.00 84.00 194 ARG A C 1
ATOM 1589 O O . ARG A 1 194 ? -23.433 -35.661 74.939 1.00 84.00 194 ARG A O 1
ATOM 1596 N N . LYS A 1 195 ? -22.330 -35.163 73.055 1.00 87.19 195 LYS A N 1
ATOM 1597 C CA . LYS A 1 195 ? -21.951 -33.778 73.383 1.00 87.19 195 LYS A CA 1
ATOM 1598 C C . LYS A 1 195 ? -22.897 -32.730 72.759 1.00 87.19 195 LYS A C 1
ATOM 1600 O O . LYS A 1 195 ? -22.620 -31.544 72.886 1.00 87.19 195 LYS A O 1
ATOM 1605 N N . GLY A 1 196 ? -23.971 -33.141 72.077 1.00 79.00 196 GLY A N 1
ATOM 1606 C CA . GLY A 1 196 ? -24.962 -32.255 71.455 1.00 79.00 196 GLY A CA 1
ATOM 1607 C C . GLY A 1 196 ? -24.593 -31.694 70.074 1.00 79.00 196 GLY A C 1
ATOM 1608 O O . GLY A 1 196 ? -25.303 -30.828 69.575 1.00 79.00 196 GLY A O 1
ATOM 1609 N N . LYS A 1 197 ? -23.513 -32.166 69.435 1.00 81.12 197 LYS A N 1
ATOM 1610 C CA . LYS A 1 197 ? -23.145 -31.772 68.061 1.00 81.12 197 LYS A CA 1
ATOM 1611 C C . LYS A 1 197 ? -23.850 -32.676 67.045 1.00 81.12 197 LYS A C 1
ATOM 1613 O O . LYS A 1 197 ? -23.853 -33.891 67.237 1.00 81.12 197 LYS A O 1
ATOM 1618 N N . VAL A 1 198 ? -24.415 -32.097 65.986 1.00 83.12 198 VAL A N 1
ATOM 1619 C CA . VAL A 1 198 ? -25.086 -32.839 64.903 1.00 83.12 198 VAL A CA 1
ATOM 1620 C C . VAL A 1 198 ? -24.071 -33.726 64.165 1.00 83.12 198 VAL A C 1
ATOM 1622 O O . VAL A 1 198 ? -22.974 -33.273 63.845 1.00 83.12 198 VAL A O 1
ATOM 1625 N N . ILE A 1 199 ? -24.411 -35.002 63.955 1.00 80.19 199 ILE A N 1
ATOM 1626 C CA . ILE A 1 199 ? -23.635 -35.985 63.175 1.00 80.19 199 ILE A CA 1
ATOM 1627 C C . ILE A 1 199 ? -24.266 -36.184 61.789 1.00 80.19 199 ILE A C 1
ATOM 1629 O O . ILE A 1 199 ? -23.545 -36.326 60.804 1.00 80.19 199 ILE A O 1
ATOM 1633 N N . LYS A 1 200 ? -25.603 -36.207 61.711 1.00 76.69 200 LYS A N 1
ATOM 1634 C CA . LYS A 1 200 ? -26.363 -36.483 60.485 1.00 76.69 200 LYS A CA 1
ATOM 1635 C C . LYS A 1 200 ? -27.654 -35.668 60.482 1.00 76.69 200 LYS A C 1
ATOM 1637 O O . LYS A 1 200 ? -28.325 -35.625 61.507 1.00 76.69 200 LYS A O 1
ATOM 1642 N N . GLY A 1 201 ? -27.987 -35.043 59.356 1.00 77.00 201 GLY A N 1
ATOM 1643 C CA . GLY A 1 201 ? -29.100 -34.093 59.230 1.00 77.00 201 GLY A CA 1
ATOM 1644 C C . GLY A 1 201 ? -28.616 -32.651 59.053 1.00 77.00 201 GLY A C 1
ATOM 1645 O O . GLY A 1 201 ? -27.412 -32.401 59.002 1.00 77.00 201 GLY A O 1
ATOM 1646 N N . GLU A 1 202 ? -29.548 -31.709 58.925 1.00 73.25 202 GLU A N 1
ATOM 1647 C CA . GLU A 1 202 ? -29.226 -30.287 58.751 1.00 73.25 202 GLU A CA 1
ATOM 1648 C C . GLU A 1 202 ? -28.719 -29.658 60.058 1.00 73.25 202 GLU A C 1
ATOM 1650 O O . GLU A 1 202 ? -29.270 -29.879 61.141 1.00 73.25 202 GLU A O 1
ATOM 1655 N N . GLU A 1 203 ? -27.646 -28.868 59.967 1.00 72.75 203 GLU A N 1
ATOM 1656 C CA . GLU A 1 203 ? -27.125 -28.117 61.109 1.00 72.75 203 GLU A CA 1
ATOM 1657 C C . GLU A 1 203 ? -28.077 -26.968 61.469 1.00 72.75 203 GLU A C 1
ATOM 1659 O O . GLU A 1 203 ? -28.627 -26.294 60.597 1.00 72.75 203 GLU A O 1
ATOM 1664 N N . ARG A 1 204 ? -28.271 -26.720 62.773 1.00 71.06 204 ARG A N 1
ATOM 1665 C CA . ARG A 1 204 ? -29.102 -25.598 63.230 1.00 71.06 204 ARG A CA 1
ATOM 1666 C C . ARG A 1 204 ? -28.524 -24.285 62.687 1.00 71.06 204 ARG A C 1
ATOM 1668 O O . ARG A 1 204 ? -27.347 -24.020 62.941 1.00 71.06 204 ARG A O 1
ATOM 1675 N N . PRO A 1 205 ? -29.323 -23.443 62.006 1.00 74.06 205 PRO A N 1
ATOM 1676 C CA . PRO A 1 205 ? -28.832 -22.165 61.515 1.00 74.06 205 PRO A CA 1
ATOM 1677 C C . PRO A 1 205 ? -28.378 -21.297 62.691 1.00 74.06 205 PRO A C 1
ATOM 1679 O O . PRO A 1 205 ? -29.005 -21.279 63.754 1.00 74.06 205 PRO A O 1
ATOM 1682 N N . MET A 1 206 ? -27.274 -20.577 62.499 1.00 75.31 206 MET A N 1
ATOM 1683 C CA . MET A 1 206 ? -26.761 -19.648 63.500 1.00 75.31 206 MET A CA 1
ATOM 1684 C C . MET A 1 206 ? -27.790 -18.533 63.716 1.00 75.31 206 MET A C 1
ATOM 1686 O O . MET A 1 206 ? -28.166 -17.837 62.771 1.00 75.31 206 MET A O 1
ATOM 1690 N N . ILE A 1 207 ? -28.284 -18.396 64.949 1.00 77.44 207 ILE A N 1
ATOM 1691 C CA . ILE A 1 207 ? -29.252 -17.355 65.306 1.00 77.44 207 ILE A CA 1
ATOM 1692 C C . ILE A 1 207 ? -28.521 -16.014 65.230 1.00 77.44 207 ILE A C 1
ATOM 1694 O O . ILE A 1 207 ? -27.693 -15.715 66.088 1.00 77.44 207 ILE A O 1
ATOM 1698 N N . ARG A 1 208 ? -28.810 -15.225 64.192 1.00 80.38 208 ARG A N 1
ATOM 1699 C CA . ARG A 1 208 ? -28.315 -13.851 64.053 1.00 80.38 208 ARG A CA 1
ATOM 1700 C C . ARG A 1 208 ? -29.232 -12.891 64.800 1.00 80.38 208 ARG A C 1
ATOM 1702 O O . ARG A 1 208 ? -30.454 -13.067 64.792 1.00 80.38 208 ARG A O 1
ATOM 1709 N N . SER A 1 209 ? -28.649 -11.900 65.469 1.00 81.44 209 SER A N 1
ATOM 1710 C CA . SER A 1 209 ? -29.427 -10.878 66.167 1.00 81.44 209 SER A CA 1
ATOM 1711 C C . SER A 1 209 ? -30.054 -9.896 65.167 1.00 8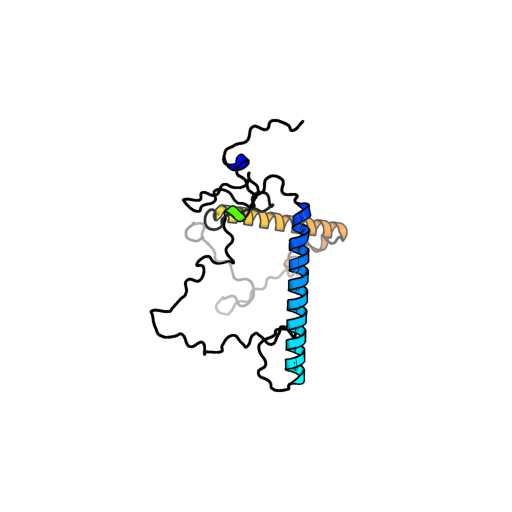1.44 209 SER A C 1
ATOM 1713 O O . SER A 1 209 ? -29.766 -9.910 63.971 1.00 81.44 209 SER A O 1
ATOM 1715 N N . ARG A 1 210 ? -30.985 -9.058 65.641 1.00 79.81 210 ARG A N 1
ATOM 1716 C CA . ARG A 1 210 ? -31.694 -8.083 64.792 1.00 79.81 210 ARG A CA 1
ATOM 1717 C C . ARG A 1 210 ? -30.822 -6.868 64.423 1.00 79.81 210 ARG A C 1
ATOM 1719 O O . ARG A 1 210 ? -31.257 -6.052 63.613 1.00 79.81 210 ARG A O 1
ATOM 1726 N N . TYR A 1 211 ? -29.642 -6.725 65.026 1.00 78.19 211 TYR A N 1
ATOM 1727 C CA . TYR A 1 211 ? -28.740 -5.593 64.815 1.00 78.19 211 TYR A CA 1
ATOM 1728 C C . TYR A 1 211 ? -27.810 -5.839 63.623 1.00 78.19 211 TYR A C 1
ATOM 1730 O O . TYR A 1 211 ? -27.457 -6.976 63.323 1.00 78.19 211 TYR A O 1
ATOM 1738 N N . GLU A 1 212 ? -27.422 -4.766 62.929 1.00 70.50 212 GLU A N 1
ATOM 1739 C CA . GLU A 1 212 ? -26.595 -4.843 61.711 1.00 70.50 212 GLU A CA 1
ATOM 1740 C C . GLU A 1 212 ? -25.187 -5.391 61.962 1.00 70.50 212 GLU A C 1
ATOM 1742 O O . GLU A 1 212 ? -24.553 -5.879 61.033 1.00 70.50 212 GLU A O 1
ATOM 1747 N N . GLU A 1 213 ? -24.726 -5.358 63.211 1.00 70.69 213 GLU A N 1
ATOM 1748 C CA . GLU A 1 213 ? -23.401 -5.837 63.611 1.00 70.69 213 GLU A CA 1
ATOM 1749 C C . GLU A 1 213 ? -23.279 -7.374 63.589 1.00 70.69 213 GLU A C 1
ATOM 1751 O O . GLU A 1 213 ? -22.181 -7.886 63.395 1.00 70.69 213 GLU A O 1
ATOM 1756 N N . ASP A 1 214 ? -24.394 -8.109 63.717 1.00 66.31 214 ASP A N 1
ATOM 1757 C CA . ASP A 1 214 ? -24.429 -9.586 63.757 1.00 66.31 214 ASP A CA 1
ATOM 1758 C C . ASP A 1 214 ? -25.005 -10.221 62.472 1.00 66.31 214 ASP A C 1
ATOM 1760 O O . ASP A 1 214 ? -25.390 -11.400 62.463 1.00 66.31 214 ASP A O 1
ATOM 1764 N N . LYS A 1 215 ? -25.130 -9.444 61.390 1.00 61.47 215 LYS A N 1
ATOM 1765 C CA . LYS A 1 215 ? -25.688 -9.906 60.111 1.00 61.47 215 LYS A CA 1
ATOM 1766 C C . LYS A 1 215 ? -24.662 -10.643 59.251 1.00 61.47 215 LYS A C 1
ATOM 1768 O O . LYS A 1 215 ? -23.520 -10.168 59.117 1.00 61.47 215 LYS A O 1
#

InterPro domains:
  IPR021715 Pre-mRNA-splicing factor SLU7 domain [PF11708] (7-128)
  IPR021715 Pre-mRNA-splicing factor SLU7 domain [PF11708] (130-214)
  IPR039974 Pre-mRNA-splicing factor SLU7 [PTHR12942] (4-127)